Protein AF-A0A7W0QGP5-F1 (afdb_monomer)

Sequence (230 aa):
MIHGIVLPDGIATVRPVELVTLRRGRDLVYSGCATFWDPADDVRAEMQQAARRLGDVLRHQVDFRGAFTLDGIATSGGFRPTELNPRFGAGLGVMTRGKPDLPPLLLVLDLIVGGYPLEISAAELEALLVTSADAQRAGGTWNLRVDLSGEIAERAACFDGERWRWAHDGEDADAVVVGAGDFASARFVPERTPVGPSVGAPAAAFWQFFDDEHGTHVGPLTAPRDVSVR

Mean predicted aligned error: 3.57 Å

pLDDT: mean 94.59, std 5.73, range [47.84, 98.62]

Solvent-accessible surface area (backbone atoms only — not comparable to full-atom values): 12342 Å² total; per-residue (Å²): 48,35,36,30,32,28,48,100,85,36,56,19,54,47,65,61,27,41,64,32,53,30,33,42,90,94,44,78,40,76,27,41,34,27,43,36,32,38,64,41,70,68,37,45,50,47,44,48,51,50,40,44,55,49,37,51,48,40,37,74,76,67,68,46,52,23,40,27,28,44,33,44,48,80,49,100,88,38,60,44,78,76,47,81,43,88,36,86,40,71,50,58,52,50,54,56,62,92,45,86,91,51,76,66,60,69,62,54,37,52,36,43,57,70,66,49,93,66,100,62,52,23,67,57,52,22,51,52,51,35,54,50,34,71,78,46,51,36,33,39,32,34,42,79,72,35,49,42,89,57,74,41,85,73,44,49,22,30,64,81,86,76,49,50,44,77,44,58,94,92,53,88,49,36,23,45,30,33,31,45,47,40,34,37,35,38,41,42,32,50,97,70,50,70,71,34,52,65,62,35,57,64,43,23,31,40,50,48,40,50,26,74,76,56,62,25,74,70,62,75,50,38,43,70,85,76,68,43,78,131

Nearest PDB structures (foldseek):
  4ma0-assembly1_A  TM=5.631E-01  e=1.812E-02  Francisella tularensis subsp. tularensis SCHU S4
  2dwc-assembly1_A  TM=4.831E-01  e=1.026E-02  Pyrococcus horikoshii OT3

Radius of gyration: 18.39 Å; Cα contacts (8 Å, |Δi|>4): 486; chains: 1; bounding box: 45×35×50 Å

Foldseek 3Di:
DWKWFQFPFFIQTAWDKDQQWWDDPPDIARWKIWLQADADPQQRVLLRVVNRVVSVCCCPVPVQGTMKDFDFDQDPVHTDTDDIGSDDDRHLVFQPPPQPQDDPRVVVRVCRRVVHDDPADSVRNNVSSHVSSVVDIWMWTKFQAFAFDAWDQKFFWADPPQAIDGDDPPDDGQWIWTDDGRMIITIGDRVNDHHHWDCNRVRQRVVVNCCVVGVRPPDHIHGDDTNSDD

Secondary structure (DSSP, 8-state):
-EEEEE-SS-EEEPPP-EEEEEEETTEEEEEEEES-B---HHHHHHHHHHHHHHHHHHHHHH---EEEEEEEEEETTEEEEEEEE-S--HHHHHHHTT-TTS--HHHHHHHHHTT---SS-HHHHHHHHHHHHHH---BEEEESS--EEEEEEEEEEEE-SS-EEEPPTTPPPSEEEEEEETEEEEEEPGGGSPSBS-SHHHHHHHHHHHHHHH-------BPPPP-S--

Structure (mmCIF, N/CA/C/O backbone):
data_AF-A0A7W0QGP5-F1
#
_entry.id   AF-A0A7W0QGP5-F1
#
loop_
_atom_site.group_PDB
_atom_site.id
_atom_site.type_symbol
_atom_site.label_atom_id
_atom_site.label_alt_id
_atom_site.label_comp_id
_atom_site.label_asym_id
_atom_site.la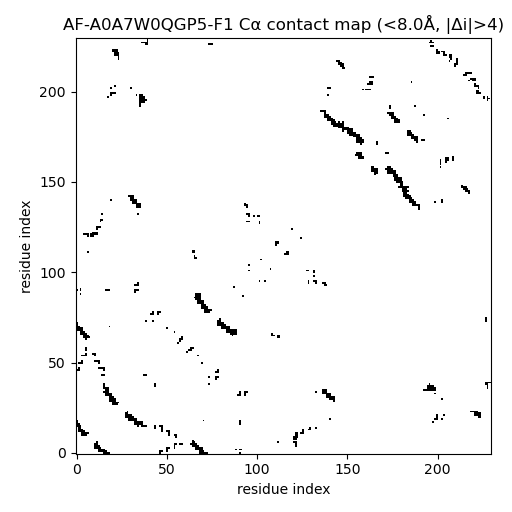bel_entity_id
_atom_site.label_seq_id
_atom_site.pdbx_PDB_ins_code
_atom_site.Cartn_x
_atom_site.Cartn_y
_atom_site.Cartn_z
_atom_site.occupancy
_atom_site.B_iso_or_equiv
_atom_site.auth_seq_id
_atom_site.auth_comp_id
_atom_site.auth_asym_id
_atom_site.auth_atom_id
_atom_site.pdbx_PDB_model_num
ATOM 1 N N . MET A 1 1 ? -5.945 -3.864 0.075 1.00 95.50 1 MET A N 1
ATOM 2 C CA . MET A 1 1 ? -6.028 -4.116 1.530 1.00 95.50 1 MET A CA 1
ATOM 3 C C . MET A 1 1 ? -6.486 -2.869 2.272 1.00 95.50 1 MET A C 1
ATOM 5 O O . MET A 1 1 ? -6.441 -1.777 1.711 1.00 95.50 1 MET A O 1
ATOM 9 N N . ILE A 1 2 ? -6.922 -3.016 3.519 1.00 97.62 2 ILE A N 1
ATOM 10 C CA . ILE A 1 2 ? -7.234 -1.910 4.434 1.00 97.62 2 ILE A CA 1
ATOM 11 C C . ILE A 1 2 ? -6.729 -2.248 5.835 1.00 97.62 2 ILE A C 1
ATOM 13 O O . ILE A 1 2 ? -6.622 -3.421 6.181 1.00 97.62 2 ILE A O 1
ATOM 17 N N . HIS A 1 3 ? -6.403 -1.237 6.635 1.00 98.06 3 HIS A N 1
ATOM 18 C CA . HIS A 1 3 ? -5.866 -1.441 7.976 1.00 98.06 3 HIS A CA 1
ATOM 19 C C . HIS A 1 3 ? -6.776 -0.808 9.020 1.00 98.06 3 HIS A C 1
ATOM 21 O O . HIS A 1 3 ? -7.443 0.198 8.755 1.00 98.06 3 HIS A O 1
ATOM 27 N N . GLY A 1 4 ? -6.766 -1.395 10.209 1.00 98.06 4 GLY A N 1
ATOM 28 C CA . GLY A 1 4 ? -7.387 -0.820 11.387 1.00 98.06 4 GLY A CA 1
ATOM 29 C C . GLY A 1 4 ? -6.446 -0.866 12.581 1.00 98.06 4 GLY A C 1
ATOM 30 O O . GLY A 1 4 ? -5.522 -1.677 12.632 1.00 98.06 4 GLY A O 1
ATOM 31 N N . ILE A 1 5 ? -6.680 0.020 13.537 1.00 98.31 5 ILE A N 1
ATOM 32 C CA . ILE A 1 5 ? -6.015 0.034 14.836 1.00 98.31 5 ILE A CA 1
ATOM 33 C C . ILE A 1 5 ? -7.117 -0.031 15.882 1.00 98.31 5 ILE A C 1
ATOM 35 O O . ILE A 1 5 ? -8.032 0.792 15.870 1.00 98.31 5 ILE A O 1
ATOM 39 N N . VAL A 1 6 ? -7.050 -1.029 16.758 1.00 98.31 6 VAL A N 1
ATOM 40 C CA . VAL A 1 6 ? -8.000 -1.202 17.857 1.00 98.31 6 VAL A CA 1
ATOM 41 C C . VAL A 1 6 ? -7.487 -0.448 19.080 1.00 98.31 6 VAL A C 1
ATOM 43 O O . VAL A 1 6 ? -6.430 -0.790 19.615 1.00 98.31 6 VAL A O 1
ATOM 46 N N . LEU A 1 7 ? -8.240 0.568 19.503 1.00 97.25 7 LEU A N 1
ATOM 47 C CA . LEU A 1 7 ? -8.000 1.391 20.688 1.00 97.25 7 LEU A CA 1
ATOM 48 C C . LEU A 1 7 ? -9.062 1.105 21.769 1.00 97.25 7 LEU A C 1
ATOM 50 O O . LEU A 1 7 ? -10.108 0.512 21.475 1.00 97.25 7 LEU A O 1
ATOM 54 N N . PRO A 1 8 ? -8.837 1.546 23.024 1.00 93.62 8 PRO A N 1
ATOM 55 C CA . PRO A 1 8 ? -9.801 1.375 24.113 1.00 93.62 8 PRO A CA 1
ATOM 56 C C . PRO A 1 8 ? -11.148 2.079 23.911 1.00 93.62 8 PRO A C 1
ATOM 58 O O . PRO A 1 8 ? -12.130 1.702 24.544 1.00 93.62 8 PRO A O 1
ATOM 61 N N . ASP A 1 9 ? -11.246 3.073 23.034 1.00 94.88 9 ASP A N 1
ATOM 62 C CA . ASP A 1 9 ? -12.456 3.870 22.784 1.00 94.88 9 ASP A CA 1
ATOM 63 C C . ASP A 1 9 ? -13.083 3.603 21.403 1.00 94.88 9 ASP A C 1
ATOM 65 O O . ASP A 1 9 ? -14.275 3.828 21.224 1.00 94.88 9 ASP A O 1
ATOM 69 N N . GLY A 1 10 ? -12.335 3.019 20.461 1.00 96.81 10 GLY A N 1
ATOM 70 C CA . GLY A 1 10 ? -12.873 2.628 19.160 1.00 96.81 10 GLY A CA 1
ATOM 71 C C . GLY A 1 10 ? -11.854 1.994 18.217 1.00 96.81 10 GLY A C 1
ATOM 72 O O . GLY A 1 10 ? -10.818 1.479 18.636 1.00 96.81 10 GLY A O 1
ATOM 73 N N . ILE A 1 11 ? -12.183 2.002 16.925 1.00 98.38 11 ILE A N 1
ATOM 74 C CA . ILE A 1 11 ? -11.334 1.477 15.853 1.00 98.38 11 ILE A CA 1
ATOM 75 C C . ILE A 1 11 ? -10.993 2.635 14.922 1.00 98.38 11 ILE A C 1
ATOM 77 O O . ILE A 1 11 ? -11.892 3.199 14.296 1.00 98.38 11 ILE A O 1
ATOM 81 N N . ALA A 1 12 ? -9.705 2.940 14.788 1.00 97.75 12 ALA A N 1
ATOM 82 C CA . ALA A 1 12 ? -9.212 3.840 13.755 1.00 97.75 12 ALA A CA 1
ATOM 83 C C . ALA A 1 12 ? -9.013 3.049 12.457 1.00 97.75 12 ALA A C 1
ATOM 85 O O . ALA A 1 12 ? -8.332 2.025 12.461 1.00 97.75 12 ALA A O 1
ATOM 86 N N . THR A 1 13 ? -9.586 3.501 11.345 1.00 97.12 13 THR A N 1
ATOM 87 C CA . THR A 1 13 ? -9.438 2.883 10.019 1.00 97.12 13 THR A CA 1
ATOM 88 C C . THR A 1 13 ? -8.787 3.841 9.041 1.00 97.12 13 THR A C 1
ATOM 90 O O . THR A 1 13 ? -9.216 4.974 8.878 1.00 97.12 13 THR A O 1
ATOM 93 N N . VAL A 1 14 ? -7.746 3.383 8.358 1.00 93.38 14 VAL A N 1
ATOM 94 C CA . VAL A 1 14 ? -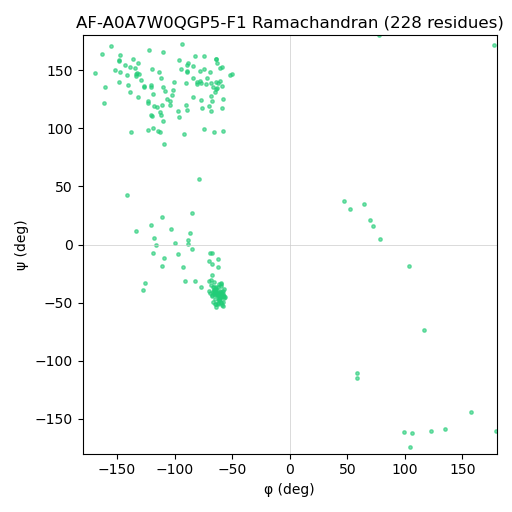7.011 4.212 7.393 1.00 93.38 14 VAL A CA 1
ATOM 95 C C . VAL A 1 14 ? -7.548 4.020 5.976 1.00 93.38 14 VAL A C 1
ATOM 97 O O . VAL A 1 14 ? -8.373 3.139 5.716 1.00 93.38 14 VAL A O 1
ATOM 100 N N . ARG A 1 15 ? -7.065 4.831 5.028 1.00 93.88 15 ARG A N 1
ATOM 101 C CA . ARG A 1 15 ? -7.424 4.673 3.616 1.00 93.88 15 ARG A CA 1
ATOM 102 C C . ARG A 1 15 ? -7.039 3.284 3.076 1.00 93.88 15 ARG A C 1
ATOM 104 O O . ARG A 1 15 ? -6.071 2.681 3.556 1.00 93.88 15 ARG A O 1
ATOM 111 N N . PRO A 1 16 ? -7.746 2.776 2.050 1.00 96.38 16 PRO A N 1
ATOM 112 C CA . PRO A 1 16 ? -7.297 1.610 1.305 1.00 96.38 16 PRO A CA 1
ATOM 113 C C . PRO A 1 16 ? -5.859 1.767 0.804 1.00 96.38 16 PRO A C 1
ATOM 115 O O . PRO A 1 16 ? -5.413 2.857 0.446 1.00 96.38 16 PRO A O 1
ATOM 118 N N . VAL A 1 17 ? -5.137 0.654 0.777 1.00 96.81 17 VAL A N 1
ATOM 119 C CA . VAL A 1 17 ? -3.785 0.562 0.225 1.00 96.81 17 VAL A CA 1
ATOM 120 C C . VAL A 1 17 ? -3.784 -0.568 -0.788 1.00 96.81 17 VAL A C 1
ATOM 122 O O . VAL A 1 17 ? -4.344 -1.643 -0.540 1.00 96.81 17 VAL A O 1
ATOM 125 N N . GLU A 1 18 ? -3.170 -0.334 -1.937 1.00 96.94 18 GLU A N 1
ATOM 126 C CA . GLU A 1 18 ? -2.969 -1.374 -2.928 1.00 96.94 18 GLU A CA 1
ATOM 127 C C . GLU A 1 18 ? -1.972 -2.402 -2.395 1.00 96.94 18 GLU A C 1
ATOM 129 O O . GLU A 1 18 ? -0.876 -2.050 -1.960 1.00 96.94 18 GLU A O 1
ATOM 134 N N . LEU A 1 19 ? -2.369 -3.674 -2.432 1.00 96.56 19 LEU A N 1
ATOM 135 C CA . LEU A 1 19 ? -1.465 -4.806 -2.281 1.00 96.56 19 LEU A CA 1
ATOM 136 C C . LEU A 1 19 ? -1.020 -5.186 -3.697 1.00 96.56 19 LEU A C 1
ATOM 138 O O . LEU A 1 19 ? -1.751 -5.888 -4.399 1.00 96.56 19 LEU A O 1
ATOM 142 N N . VAL A 1 20 ? 0.134 -4.682 -4.133 1.00 97.31 20 VAL A N 1
ATOM 143 C CA . VAL A 1 20 ? 0.665 -4.889 -5.486 1.00 97.31 20 VAL A CA 1
ATOM 144 C C . VAL A 1 20 ? 0.985 -6.370 -5.639 1.00 97.31 20 VAL A C 1
ATOM 146 O O . VAL A 1 20 ? 2.019 -6.857 -5.192 1.00 97.31 20 VAL A O 1
ATOM 149 N N . THR A 1 21 ? 0.050 -7.106 -6.230 1.00 96.31 21 THR A N 1
ATOM 150 C CA . THR A 1 21 ? 0.135 -8.556 -6.406 1.00 96.31 21 THR A CA 1
ATOM 151 C C . THR A 1 21 ? 0.097 -8.856 -7.889 1.00 96.31 21 THR A C 1
ATOM 153 O O . THR A 1 21 ? -0.928 -8.669 -8.544 1.00 96.31 21 THR A O 1
ATOM 156 N N . LEU A 1 22 ? 1.226 -9.306 -8.420 1.00 97.06 22 LEU A N 1
ATOM 157 C CA . LEU A 1 22 ? 1.398 -9.607 -9.833 1.00 97.06 22 LEU A CA 1
ATOM 158 C C . LEU A 1 22 ? 1.192 -11.101 -10.079 1.00 97.06 22 LEU A C 1
ATOM 160 O O . LEU A 1 22 ? 1.289 -11.924 -9.170 1.00 97.06 22 LEU A O 1
ATOM 164 N N . ARG A 1 23 ? 0.885 -11.473 -11.318 1.00 96.44 23 ARG A N 1
ATOM 165 C CA . ARG A 1 23 ? 0.647 -12.864 -11.706 1.00 96.44 23 ARG A CA 1
ATOM 166 C C . ARG A 1 23 ? 1.790 -13.397 -12.554 1.00 96.44 23 ARG A C 1
ATOM 168 O O . ARG A 1 23 ? 2.124 -12.793 -13.573 1.00 96.44 23 ARG A O 1
ATOM 175 N N . ARG A 1 24 ? 2.276 -14.585 -12.192 1.00 94.69 24 ARG A N 1
ATOM 176 C CA . ARG A 1 24 ? 3.195 -15.405 -12.988 1.00 94.69 24 ARG A CA 1
ATOM 177 C C . ARG A 1 24 ? 2.524 -16.734 -13.312 1.00 94.69 24 ARG A C 1
ATOM 179 O O . ARG A 1 24 ? 2.444 -17.621 -12.469 1.00 94.69 24 ARG A O 1
ATOM 186 N N . GLY A 1 25 ? 1.984 -16.870 -14.522 1.00 92.62 25 GLY A N 1
ATOM 187 C CA . GLY A 1 25 ? 1.178 -18.040 -14.878 1.00 92.62 25 GLY A CA 1
ATOM 188 C C . GLY A 1 25 ? -0.026 -18.198 -13.940 1.00 92.62 25 GLY A C 1
ATOM 189 O O . GLY A 1 25 ? -0.956 -17.395 -13.995 1.00 92.62 25 GLY A O 1
ATOM 190 N N . ARG A 1 26 ? -0.016 -19.229 -13.086 1.00 93.00 26 ARG A N 1
ATOM 191 C CA . ARG A 1 26 ? -1.062 -19.478 -12.072 1.00 93.00 26 ARG A CA 1
ATOM 192 C C . ARG A 1 26 ? -0.698 -18.962 -10.676 1.00 93.00 26 ARG A C 1
ATOM 194 O O . ARG A 1 26 ? -1.565 -18.969 -9.806 1.00 93.00 26 ARG A O 1
ATOM 201 N N . ASP A 1 27 ? 0.535 -18.508 -10.483 1.00 94.12 27 ASP A N 1
ATOM 202 C CA . ASP A 1 27 ? 1.038 -18.050 -9.195 1.00 94.12 27 ASP A CA 1
ATOM 203 C C . ASP A 1 27 ? 0.766 -16.561 -8.988 1.00 94.12 27 ASP A C 1
ATOM 205 O O . ASP A 1 27 ? 0.771 -15.763 -9.934 1.00 94.12 27 ASP A O 1
ATOM 209 N N . LEU A 1 28 ? 0.575 -16.194 -7.723 1.00 94.38 28 LEU A N 1
ATOM 210 C CA . LEU A 1 28 ? 0.510 -14.813 -7.268 1.00 94.38 28 LEU A CA 1
ATOM 211 C C . LEU A 1 28 ? 1.840 -14.443 -6.614 1.00 94.38 28 LEU A C 1
ATOM 213 O O . LEU A 1 28 ? 2.335 -15.147 -5.734 1.00 94.38 28 LEU A O 1
ATOM 217 N N . VAL A 1 29 ? 2.410 -13.331 -7.056 1.00 95.81 29 VAL A N 1
ATOM 218 C CA . VAL A 1 29 ? 3.661 -12.774 -6.558 1.00 95.81 29 VAL A CA 1
ATOM 219 C C . VAL A 1 29 ? 3.317 -11.486 -5.834 1.00 95.81 29 VAL A C 1
ATOM 221 O O . VAL A 1 29 ? 2.881 -10.515 -6.449 1.00 95.81 29 VAL A O 1
ATOM 224 N N . TYR A 1 30 ? 3.479 -11.487 -4.515 1.00 95.56 30 TYR A N 1
ATOM 225 C CA . TYR A 1 30 ? 3.416 -10.253 -3.749 1.00 95.56 30 TYR A CA 1
ATOM 226 C C . TYR A 1 30 ? 4.628 -9.398 -4.108 1.00 95.56 30 TYR A C 1
ATOM 228 O O . TYR A 1 30 ? 5.769 -9.779 -3.845 1.00 95.56 30 TYR A O 1
ATOM 236 N N . SER A 1 31 ? 4.351 -8.260 -4.728 1.00 97.00 31 SER A N 1
ATOM 237 C CA . SER A 1 31 ? 5.341 -7.351 -5.286 1.00 97.00 31 SER A CA 1
ATOM 238 C C . SER A 1 31 ? 5.267 -5.965 -4.656 1.00 97.00 31 SER A C 1
ATOM 240 O O . SER A 1 31 ? 5.798 -5.015 -5.216 1.00 97.00 31 SER A O 1
ATOM 242 N N . GLY A 1 32 ? 4.606 -5.822 -3.509 1.00 96.50 32 GLY A N 1
ATOM 243 C CA . GLY A 1 32 ? 4.686 -4.636 -2.671 1.00 96.50 32 GLY A CA 1
ATOM 244 C C . GLY A 1 32 ? 3.369 -3.944 -2.369 1.00 96.50 32 GLY A C 1
ATOM 245 O O . GLY A 1 32 ? 2.302 -4.548 -2.443 1.00 96.50 32 GLY A O 1
ATOM 246 N N . CYS A 1 33 ? 3.450 -2.677 -1.972 1.00 97.31 33 CYS A N 1
ATOM 247 C CA . CYS A 1 33 ? 2.308 -1.879 -1.545 1.00 97.31 33 CYS A CA 1
ATOM 248 C C . CYS A 1 33 ? 2.425 -0.443 -2.033 1.00 97.31 33 CYS A C 1
ATOM 250 O O . CYS A 1 33 ? 3.514 0.139 -2.036 1.00 97.31 33 CYS A O 1
ATOM 252 N N . ALA A 1 34 ? 1.278 0.154 -2.340 1.00 96.81 34 ALA A N 1
ATOM 253 C CA . ALA A 1 34 ? 1.217 1.543 -2.752 1.00 96.81 34 ALA A CA 1
ATOM 254 C C . ALA A 1 34 ? -0.072 2.232 -2.317 1.00 96.81 34 ALA A C 1
ATOM 256 O O . ALA A 1 34 ? -1.134 1.619 -2.216 1.00 96.81 34 ALA A O 1
ATOM 257 N N . THR A 1 35 ? 0.022 3.532 -2.058 1.00 96.31 35 THR A N 1
ATOM 258 C CA . THR A 1 35 ? -1.121 4.359 -1.670 1.00 96.31 35 THR A CA 1
ATOM 259 C C . THR A 1 35 ? -1.681 5.161 -2.844 1.00 96.31 35 THR A C 1
ATOM 261 O O . THR A 1 35 ? -2.665 5.855 -2.665 1.00 96.31 35 THR A O 1
ATOM 264 N N . PHE A 1 36 ? -1.144 5.044 -4.057 1.00 96.19 36 PHE A N 1
ATOM 265 C CA . PHE A 1 36 ? -1.641 5.793 -5.221 1.00 96.19 36 PHE A CA 1
ATOM 266 C C . PHE A 1 36 ? -3.037 5.361 -5.682 1.00 96.19 36 PHE A C 1
ATOM 268 O O . PHE A 1 36 ? -3.835 6.204 -6.081 1.00 96.19 36 PHE A O 1
ATOM 275 N N . TRP A 1 37 ? -3.351 4.070 -5.561 1.00 95.88 37 TRP A N 1
ATOM 276 C CA . TRP A 1 37 ? -4.654 3.533 -5.935 1.00 95.88 37 TRP A CA 1
ATOM 277 C C . TRP A 1 37 ? -5.770 4.101 -5.060 1.00 95.88 37 TRP A C 1
ATOM 279 O O . TRP A 1 37 ? -5.668 4.112 -3.825 1.00 95.88 37 TRP A O 1
ATOM 289 N N . ASP A 1 38 ? -6.851 4.515 -5.712 1.00 94.50 38 ASP A N 1
ATOM 290 C CA . ASP A 1 38 ? -8.110 4.866 -5.079 1.00 94.50 38 ASP A CA 1
ATOM 291 C C . ASP A 1 38 ? -9.216 3.952 -5.639 1.00 94.50 38 A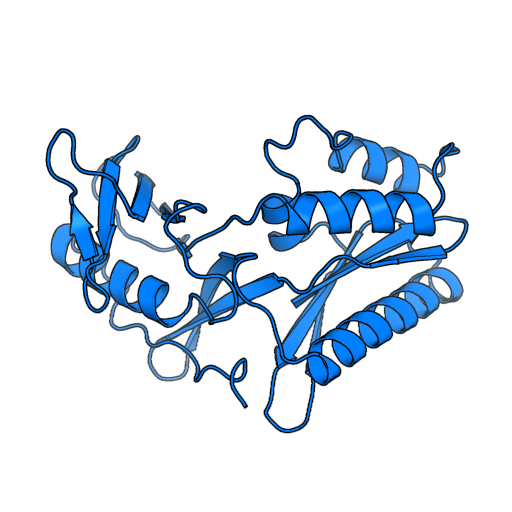SP A C 1
ATOM 293 O O . ASP A 1 38 ? -9.562 4.051 -6.816 1.00 94.50 38 ASP A O 1
ATOM 297 N N . PRO A 1 39 ? -9.784 3.037 -4.826 1.00 93.69 39 PRO A N 1
ATOM 298 C CA . PRO A 1 39 ? -10.974 2.307 -5.242 1.00 93.69 39 PRO A CA 1
ATOM 299 C C . PRO A 1 39 ? -12.155 3.259 -5.431 1.00 93.69 39 PRO A C 1
ATOM 301 O O . PRO A 1 39 ? -12.199 4.328 -4.809 1.00 93.69 39 PRO A O 1
ATOM 304 N N . ALA A 1 40 ? -13.147 2.797 -6.198 1.00 92.94 40 ALA A N 1
ATOM 305 C CA . ALA A 1 40 ? -14.468 3.413 -6.262 1.00 92.94 40 ALA A CA 1
ATOM 306 C C . ALA A 1 40 ? -15.048 3.633 -4.850 1.00 92.94 40 ALA A C 1
ATOM 308 O O . ALA A 1 40 ? -14.787 2.849 -3.931 1.00 92.94 40 ALA A O 1
ATOM 309 N N . ASP A 1 41 ? -15.818 4.708 -4.673 1.00 93.50 41 ASP A N 1
ATOM 310 C CA . ASP A 1 41 ? -16.262 5.174 -3.352 1.00 93.50 41 ASP A CA 1
ATOM 311 C C . ASP A 1 41 ? -17.092 4.140 -2.582 1.00 93.50 41 ASP A C 1
ATOM 313 O O . ASP A 1 41 ? -16.954 4.008 -1.365 1.00 93.50 41 ASP A O 1
ATOM 317 N N . ASP A 1 42 ? -17.913 3.363 -3.287 1.00 94.62 42 ASP A N 1
ATOM 318 C CA . ASP A 1 42 ? -18.689 2.262 -2.717 1.00 94.62 42 ASP A CA 1
ATOM 319 C C . ASP A 1 42 ? -17.775 1.145 -2.191 1.00 94.62 42 ASP A C 1
ATOM 321 O O . ASP A 1 42 ? -17.906 0.722 -1.041 1.00 94.62 42 ASP A O 1
ATOM 325 N N . VAL A 1 43 ? -16.779 0.734 -2.978 1.00 96.00 43 VAL A N 1
ATOM 326 C CA . VAL A 1 43 ? -15.770 -0.254 -2.572 1.00 96.00 43 VAL A CA 1
ATOM 327 C C . VAL A 1 43 ? -14.937 0.270 -1.400 1.00 96.00 43 VAL A C 1
ATOM 329 O O . VAL A 1 43 ? -14.675 -0.472 -0.452 1.00 96.00 43 VAL A O 1
ATOM 332 N N . ARG A 1 44 ? -14.545 1.550 -1.414 1.00 95.56 44 ARG A N 1
ATOM 333 C CA . ARG A 1 44 ? -13.838 2.198 -0.296 1.00 95.56 44 ARG A CA 1
ATOM 334 C C . ARG A 1 44 ? -14.657 2.124 0.989 1.00 95.56 44 ARG A C 1
ATOM 336 O O . ARG A 1 44 ? -14.126 1.706 2.021 1.00 95.56 44 ARG A O 1
ATOM 343 N N . ALA A 1 45 ? -15.933 2.498 0.923 1.00 96.44 45 ALA A N 1
ATOM 344 C CA . ALA A 1 45 ? -16.839 2.457 2.062 1.00 96.44 45 ALA A CA 1
ATOM 345 C C . ALA A 1 45 ? -17.030 1.020 2.574 1.00 96.44 45 ALA A C 1
ATOM 347 O O . ALA A 1 45 ? -16.967 0.786 3.782 1.00 96.44 45 ALA A O 1
ATOM 348 N N . GLU A 1 46 ? -17.184 0.038 1.680 1.00 97.69 46 GLU A N 1
ATOM 349 C CA . GLU A 1 46 ? -17.258 -1.381 2.047 1.00 97.69 46 GLU A CA 1
ATOM 350 C C . GLU A 1 46 ? -15.995 -1.859 2.776 1.00 97.69 46 GLU A C 1
ATOM 352 O O . GLU A 1 46 ? -16.098 -2.525 3.810 1.00 97.69 46 GLU A O 1
ATOM 357 N N . MET A 1 47 ? -14.807 -1.497 2.277 1.00 98.12 47 MET A N 1
ATOM 358 C CA . MET A 1 47 ? -13.526 -1.821 2.913 1.00 98.12 47 MET A CA 1
ATOM 359 C C . MET A 1 47 ? -13.445 -1.226 4.323 1.00 98.12 47 MET A C 1
ATOM 361 O O . MET A 1 47 ? -13.135 -1.946 5.274 1.00 98.12 47 MET A O 1
ATOM 365 N N . GLN A 1 48 ? -13.755 0.065 4.476 1.00 97.88 48 GLN A N 1
ATOM 366 C CA . GLN A 1 48 ? -13.720 0.767 5.767 1.00 97.88 48 GLN A CA 1
ATOM 367 C C . GLN A 1 48 ? -14.690 0.148 6.770 1.00 97.88 48 GLN A C 1
ATOM 369 O O . GLN A 1 48 ? -14.311 -0.160 7.900 1.00 97.88 48 GLN A O 1
ATOM 374 N N . GLN A 1 49 ? -15.927 -0.114 6.352 1.00 97.94 49 GLN A N 1
ATOM 375 C CA . GLN A 1 49 ? -16.913 -0.760 7.209 1.00 97.94 49 GLN A CA 1
ATOM 376 C C . GLN A 1 49 ? -16.503 -2.190 7.584 1.00 97.94 49 GLN A C 1
ATOM 378 O O . GLN A 1 49 ? -16.718 -2.605 8.723 1.00 97.94 49 GLN A O 1
ATOM 383 N N . ALA A 1 50 ? -15.904 -2.950 6.660 1.00 98.25 50 ALA A N 1
ATOM 384 C CA . ALA A 1 50 ? -15.391 -4.285 6.953 1.00 98.25 50 ALA A CA 1
ATOM 385 C C . ALA A 1 50 ? -14.271 -4.242 8.002 1.00 98.25 50 ALA A C 1
ATOM 387 O O . ALA A 1 50 ? -14.306 -5.028 8.947 1.00 98.25 50 ALA A O 1
ATOM 388 N N . ALA A 1 51 ? -13.336 -3.294 7.885 1.00 98.31 51 ALA A N 1
ATOM 389 C CA . ALA A 1 51 ? -12.287 -3.086 8.877 1.00 98.31 51 ALA A CA 1
ATOM 390 C C . ALA A 1 51 ? -12.868 -2.707 10.248 1.00 98.31 51 ALA A C 1
ATOM 392 O O . ALA A 1 51 ? -12.494 -3.323 11.241 1.00 98.31 51 ALA A O 1
ATOM 393 N N . ARG A 1 52 ? -13.828 -1.771 10.319 1.00 98.44 52 ARG A N 1
ATOM 394 C CA . ARG A 1 52 ? -14.476 -1.396 11.592 1.00 98.44 52 ARG A CA 1
ATOM 395 C C . ARG A 1 52 ? -15.160 -2.581 12.264 1.00 98.44 52 ARG A C 1
ATOM 397 O O . ARG A 1 52 ? -14.844 -2.883 13.407 1.00 98.44 52 ARG A O 1
ATOM 404 N N . ARG A 1 53 ? -16.016 -3.306 11.532 1.00 98.25 53 ARG A N 1
ATOM 405 C CA . ARG A 1 53 ? -16.710 -4.492 12.067 1.00 98.25 53 ARG A CA 1
ATOM 406 C C . ARG A 1 53 ? -15.731 -5.557 12.549 1.00 98.25 53 ARG A C 1
ATOM 408 O O . ARG A 1 53 ? -15.962 -6.179 13.580 1.00 98.25 53 ARG A O 1
ATOM 415 N N . LEU A 1 54 ? -14.648 -5.781 11.805 1.00 98.44 54 LEU A N 1
ATOM 416 C CA . LEU A 1 54 ? -13.632 -6.747 12.202 1.00 98.44 54 LEU A CA 1
ATOM 417 C C . LEU A 1 54 ? -12.882 -6.297 13.457 1.00 98.44 54 LEU A C 1
ATOM 419 O O . LEU A 1 54 ? -12.693 -7.099 14.364 1.00 98.44 54 LEU A O 1
ATOM 423 N N . GLY A 1 55 ? -12.497 -5.023 13.529 1.00 98.56 55 GLY A N 1
ATOM 424 C CA . GLY A 1 55 ? -11.864 -4.442 14.708 1.00 98.56 55 GLY A CA 1
ATOM 425 C C . GLY A 1 55 ? -12.766 -4.510 15.943 1.00 98.56 55 GLY A C 1
ATOM 426 O O . GLY A 1 55 ? -12.289 -4.879 17.012 1.00 98.56 55 GLY A O 1
ATOM 427 N N . ASP A 1 56 ? -14.070 -4.262 15.793 1.00 98.25 56 ASP A N 1
ATOM 428 C CA . ASP A 1 56 ? -15.052 -4.435 16.868 1.00 98.25 56 ASP A CA 1
ATOM 429 C C . ASP A 1 56 ? -15.100 -5.886 17.353 1.00 98.25 56 ASP A C 1
ATOM 431 O O . ASP A 1 56 ? -15.071 -6.138 18.557 1.00 98.25 56 ASP A O 1
ATOM 435 N N . VAL A 1 57 ? -15.136 -6.857 16.437 1.00 98.19 57 VAL A N 1
ATOM 436 C CA . VAL A 1 57 ? -15.110 -8.285 16.790 1.00 98.19 57 VAL A CA 1
ATOM 437 C C . VAL A 1 57 ? -13.816 -8.642 17.522 1.00 98.19 57 VAL A C 1
ATOM 439 O O . VAL A 1 57 ? -13.871 -9.256 18.586 1.00 98.19 57 VAL A O 1
ATOM 442 N N . LEU A 1 58 ? -12.665 -8.221 16.995 1.00 98.31 58 LEU A N 1
ATOM 443 C CA . LEU A 1 58 ? -11.351 -8.442 17.601 1.00 98.31 58 LEU A CA 1
ATOM 444 C C . LEU A 1 58 ? -11.272 -7.863 19.019 1.00 98.31 58 LEU A C 1
ATOM 446 O O . LEU A 1 58 ? -10.818 -8.535 19.945 1.00 98.31 58 LEU A O 1
ATOM 450 N N . ARG A 1 59 ? -11.779 -6.645 19.205 1.00 97.44 59 ARG A N 1
ATOM 451 C CA . ARG A 1 59 ? -11.838 -5.978 20.504 1.00 97.44 59 ARG A CA 1
ATOM 452 C C . ARG A 1 59 ? -12.708 -6.735 21.506 1.00 97.44 59 ARG A C 1
ATOM 454 O O . ARG A 1 59 ? -12.283 -6.980 22.626 1.00 97.44 59 ARG A O 1
ATOM 461 N N . HIS A 1 60 ? -13.934 -7.092 21.128 1.00 97.31 60 HIS A N 1
ATOM 462 C CA . HIS A 1 60 ? -14.910 -7.629 22.081 1.00 97.31 60 HIS A CA 1
ATOM 463 C C . HIS A 1 60 ? -14.741 -9.125 22.354 1.00 97.31 60 HIS A C 1
ATOM 465 O O . HIS A 1 60 ? -15.073 -9.578 23.446 1.00 97.31 60 HIS A O 1
ATOM 471 N N . GLN A 1 61 ? -14.268 -9.903 21.378 1.00 97.62 61 GLN A N 1
ATOM 472 C CA . GLN A 1 61 ? -14.190 -11.359 21.523 1.00 97.62 61 GLN A CA 1
ATOM 473 C C . GLN A 1 61 ? -12.859 -11.839 22.093 1.00 97.62 61 GLN A C 1
ATOM 475 O O . GLN A 1 61 ? -12.834 -12.869 22.764 1.00 97.62 61 GLN A O 1
ATOM 480 N N . VAL A 1 62 ? -11.763 -11.128 21.816 1.00 96.94 62 VAL A N 1
ATOM 481 C CA . VAL A 1 62 ? -10.413 -11.579 22.188 1.00 96.94 62 VAL A CA 1
ATOM 482 C C . VAL A 1 62 ? -9.556 -10.487 22.838 1.00 96.94 62 VAL A C 1
ATOM 484 O O . VAL A 1 62 ? -8.356 -10.693 22.987 1.00 96.94 62 VAL A O 1
ATOM 487 N N . ASP A 1 63 ? -10.149 -9.343 23.217 1.00 96.50 63 ASP A N 1
ATOM 488 C CA . ASP A 1 63 ? -9.453 -8.164 23.782 1.00 96.50 63 ASP A CA 1
ATOM 489 C C . ASP A 1 63 ? -8.202 -7.779 22.974 1.00 96.50 63 ASP A C 1
ATOM 491 O O . ASP A 1 63 ? -7.161 -7.403 23.513 1.00 96.50 63 ASP A O 1
ATOM 495 N N . PHE A 1 64 ? -8.281 -7.918 21.645 1.00 97.81 64 PHE A N 1
ATOM 496 C CA . PHE A 1 64 ? -7.172 -7.552 20.775 1.00 97.81 64 PHE A CA 1
ATOM 497 C C . PHE A 1 64 ? -6.977 -6.038 20.791 1.00 97.81 64 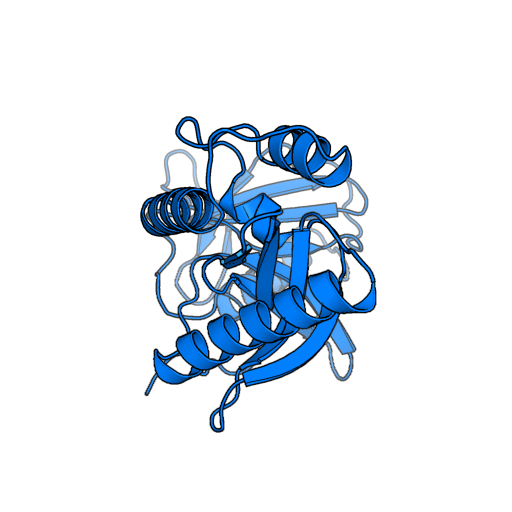PHE A C 1
ATOM 499 O O . PHE A 1 64 ? -7.939 -5.271 20.712 1.00 97.81 64 PHE A O 1
ATOM 506 N N . ARG A 1 65 ? -5.715 -5.612 20.831 1.00 97.56 65 ARG A N 1
ATOM 507 C CA . ARG A 1 65 ? -5.300 -4.208 20.819 1.00 97.56 65 ARG A CA 1
ATOM 508 C C . ARG A 1 65 ? -4.179 -4.021 19.815 1.00 97.56 65 ARG A C 1
ATOM 510 O O . ARG A 1 65 ? -3.327 -4.893 19.661 1.00 97.56 65 ARG A O 1
ATOM 517 N N . GLY A 1 66 ? -4.162 -2.866 19.161 1.00 97.44 66 GLY A N 1
ATOM 518 C CA . GLY A 1 66 ? -3.139 -2.524 18.178 1.00 97.44 66 GLY A CA 1
ATOM 519 C C . GLY A 1 66 ? -3.591 -2.732 16.734 1.00 97.44 66 GLY A C 1
ATOM 520 O O . GLY A 1 66 ? -4.783 -2.740 16.425 1.00 97.44 66 GLY A O 1
ATOM 521 N N . ALA A 1 67 ? -2.618 -2.807 15.828 1.00 97.88 67 ALA A N 1
ATOM 522 C CA . ALA A 1 67 ? -2.861 -2.770 14.391 1.00 97.88 67 ALA A CA 1
ATOM 523 C C . ALA A 1 67 ? -3.226 -4.141 13.813 1.00 97.88 67 ALA A C 1
ATOM 525 O O . ALA A 1 67 ? -2.634 -5.158 14.169 1.00 97.88 67 ALA A O 1
ATOM 526 N N . PHE A 1 68 ? -4.127 -4.140 12.836 1.00 98.50 68 PHE A N 1
ATOM 527 C CA . PHE A 1 68 ? -4.407 -5.275 11.969 1.00 98.50 68 PHE A CA 1
ATOM 528 C C . PHE A 1 68 ? -4.545 -4.831 10.511 1.00 98.50 68 PHE A C 1
ATOM 530 O O . PHE A 1 68 ? -4.815 -3.667 10.203 1.00 98.50 68 PHE A O 1
ATOM 537 N N . THR A 1 69 ? -4.388 -5.787 9.603 1.00 98.06 69 THR A N 1
ATOM 538 C CA . THR A 1 69 ? -4.625 -5.623 8.168 1.00 98.06 69 THR A CA 1
ATOM 539 C C . THR A 1 69 ? -5.699 -6.603 7.726 1.00 98.06 69 THR A C 1
ATOM 541 O O . THR A 1 69 ? -5.679 -7.772 8.113 1.00 98.06 69 THR A O 1
ATOM 544 N N . LEU A 1 70 ? -6.637 -6.114 6.925 1.00 98.25 70 LEU A N 1
ATOM 545 C CA . LEU A 1 70 ? -7.624 -6.907 6.217 1.00 98.25 70 LEU A CA 1
ATOM 546 C C . LEU A 1 70 ? -7.295 -6.862 4.726 1.00 98.25 70 LEU A C 1
ATOM 548 O O . LEU A 1 70 ? -7.505 -5.850 4.041 1.00 98.25 70 LEU A O 1
ATOM 552 N N . ASP A 1 71 ? -6.771 -7.972 4.229 1.00 97.62 71 ASP A N 1
ATOM 553 C CA . ASP A 1 71 ? -6.514 -8.150 2.812 1.00 97.62 71 ASP A CA 1
ATOM 554 C C . ASP A 1 71 ? -7.782 -8.612 2.109 1.00 97.62 71 ASP A C 1
ATOM 556 O O . ASP A 1 71 ? -8.689 -9.208 2.697 1.00 97.62 71 ASP A O 1
ATOM 560 N N . GLY A 1 72 ? -7.859 -8.300 0.824 1.00 95.94 72 GLY A N 1
ATOM 561 C CA . GLY A 1 72 ? -8.993 -8.680 0.013 1.00 95.94 72 GLY A 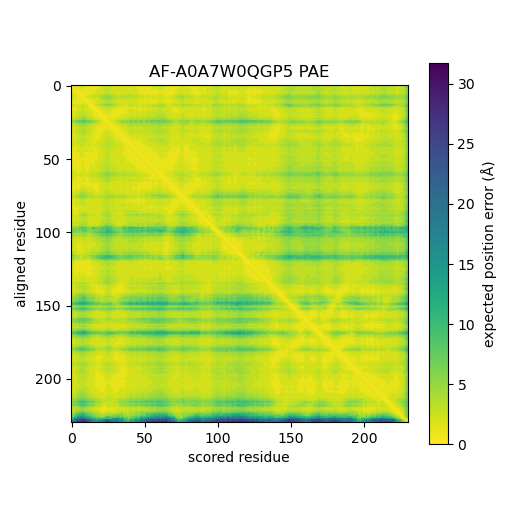CA 1
ATOM 562 C C . GLY A 1 72 ? -8.888 -8.161 -1.404 1.00 95.94 72 GLY A C 1
ATOM 563 O O . GLY A 1 72 ? -8.019 -7.351 -1.737 1.00 95.94 72 GLY A O 1
ATOM 564 N N . ILE A 1 73 ? -9.818 -8.629 -2.224 1.00 95.31 73 ILE A N 1
ATOM 565 C CA . ILE A 1 73 ? -9.893 -8.333 -3.647 1.00 95.31 73 ILE A CA 1
ATOM 566 C C . ILE A 1 73 ? -11.017 -7.320 -3.859 1.00 95.31 73 ILE A C 1
ATOM 568 O O . ILE A 1 73 ? -12.166 -7.568 -3.487 1.00 95.31 73 ILE A O 1
ATOM 572 N N . ALA A 1 74 ? -10.693 -6.181 -4.465 1.00 93.50 74 ALA A N 1
ATOM 573 C CA . ALA A 1 74 ? -11.701 -5.287 -5.019 1.00 93.50 74 ALA A CA 1
ATOM 574 C C . ALA A 1 74 ? -12.201 -5.877 -6.342 1.00 93.50 74 ALA A C 1
ATOM 576 O O . ALA A 1 74 ? -11.413 -6.179 -7.238 1.00 93.50 74 ALA A O 1
ATOM 577 N N . THR A 1 75 ? -13.509 -6.082 -6.451 1.00 91.62 75 THR A N 1
ATOM 578 C CA . THR A 1 75 ? -14.153 -6.618 -7.654 1.00 91.62 75 THR A CA 1
ATOM 579 C C . THR A 1 75 ? -15.194 -5.633 -8.164 1.00 91.62 75 THR A C 1
ATOM 581 O O . THR A 1 75 ? -15.624 -4.740 -7.438 1.00 91.62 75 THR A O 1
ATOM 584 N N . SER A 1 76 ? -15.690 -5.843 -9.383 1.00 87.75 76 SER A N 1
ATOM 585 C CA . SER A 1 76 ? -16.829 -5.080 -9.910 1.00 87.75 76 SER A CA 1
ATOM 586 C C . SER A 1 76 ? -18.129 -5.258 -9.108 1.00 87.75 76 SER A C 1
ATOM 588 O O . SER A 1 76 ? -19.076 -4.508 -9.340 1.00 87.75 76 SER A O 1
ATOM 590 N N . GLY A 1 77 ? -18.187 -6.248 -8.208 1.00 90.31 77 GLY A N 1
ATOM 591 C CA . GLY A 1 77 ? -19.301 -6.516 -7.297 1.00 90.31 77 GLY A CA 1
ATOM 592 C C . GLY A 1 77 ? -18.973 -6.239 -5.826 1.00 90.31 77 GLY A C 1
ATOM 593 O O . GLY A 1 77 ? -19.576 -6.871 -4.954 1.00 90.31 77 GLY A O 1
ATOM 594 N N . GLY A 1 78 ? -17.986 -5.385 -5.549 1.00 94.12 78 GLY A N 1
ATOM 595 C CA . GLY A 1 78 ? -17.608 -4.971 -4.197 1.00 94.12 78 GLY A CA 1
ATOM 596 C C . GLY A 1 78 ? -16.325 -5.620 -3.675 1.00 94.12 78 GLY A C 1
ATOM 597 O O . GLY A 1 78 ? -15.619 -6.350 -4.385 1.00 94.12 78 GLY A O 1
ATOM 598 N N . PHE A 1 79 ? -16.028 -5.360 -2.406 1.00 96.44 79 PHE A N 1
ATOM 599 C CA . PHE A 1 79 ? -14.856 -5.874 -1.707 1.00 96.44 79 PHE A CA 1
ATOM 600 C C . PHE A 1 79 ? -15.070 -7.320 -1.235 1.00 96.44 79 PHE A C 1
ATOM 602 O O . PHE A 1 79 ? -16.139 -7.696 -0.743 1.00 96.44 79 PHE A O 1
ATOM 609 N N . ARG A 1 80 ? -14.048 -8.164 -1.393 1.00 97.06 80 ARG A N 1
ATOM 610 C CA . ARG A 1 80 ? -14.028 -9.556 -0.923 1.00 97.06 80 ARG A CA 1
ATOM 611 C C . ARG A 1 80 ? -12.829 -9.757 0.001 1.00 97.06 80 ARG A C 1
ATOM 613 O O . ARG A 1 80 ? -11.722 -9.923 -0.510 1.00 97.06 80 ARG A O 1
ATOM 620 N N . PRO A 1 81 ? -13.023 -9.718 1.331 1.00 97.19 81 PRO A N 1
ATOM 621 C CA . PRO A 1 81 ? -11.959 -10.014 2.279 1.00 97.19 81 PRO A CA 1
ATOM 622 C C . PRO A 1 81 ? -11.430 -11.438 2.091 1.00 97.19 81 PRO A C 1
ATOM 624 O O . PRO A 1 81 ? -12.212 -12.358 1.851 1.00 97.19 81 PRO A O 1
ATOM 627 N N . THR A 1 82 ? -10.118 -11.620 2.211 1.00 97.00 82 THR A N 1
ATOM 628 C CA . THR A 1 82 ? -9.452 -12.917 2.005 1.00 97.00 82 THR A CA 1
ATOM 629 C C . THR A 1 82 ? -8.588 -13.339 3.180 1.00 97.00 82 THR A C 1
ATOM 631 O O . THR A 1 82 ? -8.488 -14.531 3.450 1.00 97.00 82 THR A O 1
ATOM 634 N N . GLU A 1 83 ? -7.966 -12.390 3.880 1.00 97.38 83 GLU A N 1
ATOM 635 C CA . GLU A 1 83 ? -7.009 -12.687 4.944 1.00 97.38 83 GLU A CA 1
ATOM 636 C C . GLU A 1 83 ? -7.046 -11.607 6.027 1.00 97.38 83 GLU A C 1
ATOM 638 O O . GLU A 1 83 ? -7.148 -10.413 5.739 1.00 97.38 83 GLU A O 1
ATOM 643 N N . LEU A 1 84 ? -6.960 -12.047 7.282 1.00 98.00 84 LEU A N 1
ATOM 644 C CA . LEU A 1 84 ? -6.750 -11.190 8.439 1.00 98.00 84 LEU A CA 1
ATOM 645 C C . LEU A 1 84 ? -5.319 -11.371 8.939 1.00 98.00 84 LEU A C 1
ATOM 647 O O . LEU A 1 84 ? -4.914 -12.468 9.312 1.00 98.00 84 LEU A O 1
ATOM 651 N N . ASN A 1 85 ? -4.608 -10.258 9.047 1.00 97.81 85 ASN A N 1
ATOM 652 C CA . ASN A 1 85 ? -3.280 -10.165 9.626 1.00 97.81 85 ASN A CA 1
ATOM 653 C C . ASN A 1 85 ? -3.345 -9.315 10.907 1.00 97.81 85 ASN A C 1
ATOM 655 O O . ASN A 1 85 ? -3.317 -8.088 10.800 1.00 97.81 85 ASN A O 1
ATOM 659 N N . PRO A 1 86 ? -3.427 -9.905 12.117 1.00 96.50 86 PRO A N 1
ATOM 660 C CA . PRO A 1 86 ? -3.540 -9.169 13.384 1.00 96.50 86 PRO A CA 1
ATOM 661 C C . PRO A 1 86 ? -2.178 -8.609 13.836 1.00 96.50 86 PRO A C 1
ATOM 663 O O . PRO A 1 86 ? -1.656 -8.945 14.896 1.00 96.50 86 PRO A O 1
ATOM 666 N N . ARG A 1 87 ? -1.549 -7.819 12.963 1.00 95.44 87 ARG A N 1
ATOM 667 C CA . ARG A 1 87 ? -0.223 -7.222 13.140 1.00 95.44 87 ARG A CA 1
ATOM 668 C C . ARG A 1 87 ? -0.071 -5.962 12.291 1.00 95.44 87 ARG A C 1
ATOM 670 O O . ARG A 1 87 ? -0.864 -5.694 11.385 1.00 95.44 87 ARG A O 1
ATOM 677 N N . PHE A 1 88 ? 1.027 -5.246 12.525 1.00 94.50 88 PHE A N 1
ATOM 678 C CA . PHE A 1 88 ? 1.467 -4.148 11.671 1.00 94.50 88 PHE A CA 1
ATOM 679 C C . PHE A 1 88 ? 1.710 -4.629 10.229 1.00 94.50 88 PHE A C 1
ATOM 681 O O . PHE A 1 88 ? 2.553 -5.496 9.972 1.00 94.50 88 PHE A O 1
ATOM 688 N N . GLY A 1 89 ? 0.934 -4.082 9.292 1.00 92.94 89 GLY A N 1
ATOM 689 C CA . GLY A 1 89 ? 1.004 -4.397 7.866 1.00 92.94 89 GLY A CA 1
ATOM 690 C C . GLY A 1 89 ? 1.985 -3.505 7.109 1.00 92.94 89 GLY A C 1
ATOM 691 O O . GLY A 1 89 ? 2.223 -2.355 7.479 1.00 92.94 89 GLY A O 1
ATOM 692 N N . ALA A 1 90 ? 2.519 -4.009 5.994 1.00 92.19 90 ALA A N 1
ATOM 693 C CA . ALA A 1 90 ? 3.435 -3.245 5.145 1.00 92.19 90 ALA A CA 1
ATOM 694 C C . ALA A 1 90 ? 2.796 -1.951 4.609 1.00 92.19 90 ALA A C 1
ATOM 696 O O . ALA A 1 90 ? 3.479 -0.938 4.473 1.00 92.19 90 ALA A O 1
ATOM 697 N N . GLY A 1 91 ? 1.482 -1.955 4.356 1.00 93.81 91 GLY A N 1
ATOM 698 C CA . GLY A 1 91 ? 0.764 -0.770 3.894 1.00 93.81 91 GLY A CA 1
ATOM 699 C C . GLY A 1 91 ? 0.727 0.360 4.919 1.00 93.81 91 GLY A C 1
ATOM 700 O O . GLY A 1 91 ? 0.957 1.505 4.542 1.00 93.81 91 GLY A O 1
ATOM 701 N N . LEU A 1 92 ? 0.518 0.053 6.208 1.00 93.25 92 LEU A N 1
ATOM 702 C CA . LEU A 1 92 ? 0.680 1.033 7.294 1.00 93.25 92 LEU A CA 1
ATOM 703 C C . LEU A 1 92 ? 2.092 1.623 7.290 1.00 93.25 92 LEU A C 1
ATOM 705 O O . LEU A 1 92 ? 2.241 2.838 7.346 1.00 93.25 92 LEU A O 1
ATOM 709 N N . GLY A 1 93 ? 3.114 0.778 7.128 1.00 92.56 93 GLY A N 1
ATOM 710 C CA . GLY A 1 93 ? 4.501 1.227 7.007 1.00 92.56 93 GLY A CA 1
ATOM 711 C C . GLY A 1 93 ? 4.724 2.198 5.846 1.00 92.56 93 GLY A C 1
ATOM 712 O O . GLY A 1 93 ? 5.383 3.217 6.031 1.00 92.56 93 GLY A O 1
ATOM 713 N N . VAL A 1 94 ? 4.159 1.922 4.666 1.00 92.75 94 VAL A N 1
ATOM 714 C CA . VAL A 1 94 ? 4.223 2.838 3.511 1.00 92.75 94 VAL A CA 1
ATOM 715 C C . VAL A 1 94 ? 3.489 4.153 3.799 1.00 92.75 94 VAL A C 1
ATOM 717 O O . VAL A 1 94 ? 3.984 5.213 3.430 1.00 92.75 94 VAL A O 1
ATOM 720 N N . MET A 1 95 ? 2.343 4.111 4.485 1.00 90.69 95 MET A N 1
ATOM 721 C CA . MET A 1 95 ? 1.552 5.309 4.796 1.00 90.69 95 MET A CA 1
ATOM 722 C C . MET A 1 95 ? 2.202 6.238 5.820 1.00 90.69 95 MET A C 1
ATOM 724 O O . MET A 1 95 ? 1.963 7.442 5.745 1.00 90.69 95 MET A O 1
ATOM 728 N N . THR A 1 96 ? 2.976 5.711 6.773 1.00 89.94 96 THR A N 1
ATOM 729 C CA . THR A 1 96 ? 3.489 6.509 7.901 1.00 89.94 96 THR A CA 1
ATOM 730 C C . THR A 1 96 ? 4.988 6.781 7.866 1.00 89.94 96 THR A C 1
ATOM 732 O O . THR A 1 96 ? 5.480 7.589 8.652 1.00 89.94 96 THR A O 1
ATOM 735 N N . ARG A 1 97 ? 5.753 6.109 7.000 1.00 85.44 97 ARG A N 1
ATOM 736 C CA . ARG A 1 97 ? 7.213 6.268 6.947 1.00 85.44 97 ARG A CA 1
ATOM 737 C C . ARG A 1 97 ? 7.608 7.682 6.519 1.00 85.44 97 ARG A C 1
ATOM 739 O O . ARG A 1 97 ? 7.157 8.168 5.490 1.00 85.44 97 ARG A O 1
ATOM 746 N N . GLY A 1 98 ? 8.528 8.285 7.276 1.00 77.12 98 GLY A N 1
ATOM 747 C CA . GLY A 1 98 ? 9.165 9.556 6.918 1.00 77.12 98 GLY A CA 1
ATOM 748 C C . GLY A 1 98 ? 8.260 10.781 7.041 1.00 77.12 98 GLY A C 1
ATOM 749 O O . GLY A 1 98 ? 8.598 11.823 6.491 1.00 77.12 98 GLY A O 1
ATOM 750 N N . LYS A 1 99 ? 7.124 10.666 7.741 1.00 84.00 99 LYS A N 1
ATOM 751 C CA . LYS A 1 99 ? 6.154 11.754 7.884 1.00 84.00 99 LYS A CA 1
ATOM 752 C C . LYS A 1 99 ? 6.376 12.509 9.197 1.00 84.00 99 LYS A C 1
ATOM 754 O O . LYS A 1 99 ? 6.106 11.933 10.249 1.00 84.00 99 LYS A O 1
ATOM 759 N N . PRO A 1 100 ? 6.866 13.761 9.158 1.00 79.12 100 PRO A N 1
ATOM 760 C CA . PRO A 1 100 ? 7.215 14.508 10.368 1.00 79.12 100 PRO A CA 1
ATOM 761 C C . PRO A 1 100 ? 5.990 14.875 11.215 1.00 79.12 100 PRO A C 1
ATOM 763 O O . PRO A 1 100 ? 6.109 14.999 12.429 1.00 79.12 100 PRO A O 1
ATOM 766 N N . ASP A 1 101 ? 4.819 14.992 10.586 1.00 83.88 101 ASP A N 1
ATOM 767 C CA . ASP A 1 101 ? 3.573 15.397 11.248 1.00 83.88 101 ASP A CA 1
ATOM 768 C C . ASP A 1 101 ? 2.837 14.229 11.922 1.00 83.88 101 ASP A C 1
ATOM 770 O O . ASP A 1 101 ? 1.801 14.425 12.557 1.00 83.88 101 ASP A O 1
ATOM 774 N N . LEU A 1 102 ? 3.343 13.000 11.773 1.00 87.62 102 LEU A N 1
ATOM 775 C CA . LEU A 1 102 ? 2.778 11.826 12.423 1.00 87.62 102 LEU A CA 1
ATOM 776 C C . LEU A 1 102 ? 3.595 11.446 13.659 1.00 87.62 102 LEU A C 1
ATOM 778 O O . LEU A 1 102 ? 4.828 11.432 13.605 1.00 87.62 102 LEU A O 1
ATOM 782 N N . PRO A 1 103 ? 2.936 11.041 14.761 1.00 86.19 103 PRO A N 1
ATOM 783 C CA . PRO A 1 103 ? 3.648 10.412 15.855 1.00 86.19 103 PRO A CA 1
ATOM 784 C C . PRO A 1 103 ? 4.326 9.129 15.347 1.00 86.19 103 PRO A C 1
ATOM 786 O O . PRO A 1 103 ? 3.810 8.484 14.424 1.00 86.19 103 PRO A O 1
ATOM 789 N N . PRO A 1 104 ? 5.449 8.702 15.953 1.00 89.62 104 PRO A N 1
ATOM 790 C CA . PRO A 1 104 ? 6.080 7.431 15.622 1.00 89.62 104 PRO A CA 1
ATOM 791 C C . PRO A 1 104 ? 5.096 6.274 15.841 1.00 89.62 104 PRO A C 1
ATOM 793 O O . PRO A 1 104 ? 4.905 5.812 16.964 1.00 89.62 104 PRO A O 1
ATOM 796 N N . LEU A 1 105 ? 4.444 5.812 14.769 1.00 91.50 105 LEU A N 1
ATOM 797 C CA . LEU A 1 105 ? 3.277 4.935 14.890 1.00 91.50 105 LEU A CA 1
ATOM 798 C C . LEU A 1 105 ? 3.596 3.628 15.628 1.00 91.50 105 LEU A C 1
ATOM 800 O O . LEU A 1 105 ? 2.761 3.147 16.382 1.00 91.50 105 LEU A O 1
ATOM 804 N N . LEU A 1 106 ? 4.804 3.079 15.468 1.00 92.25 106 LEU A N 1
ATOM 805 C CA . LEU A 1 106 ? 5.224 1.886 16.210 1.00 92.25 106 LEU A CA 1
ATOM 806 C C . LEU A 1 106 ? 5.215 2.116 17.728 1.00 92.25 106 LEU A C 1
ATOM 808 O O . LEU A 1 106 ? 4.681 1.287 18.452 1.00 92.25 106 LEU A O 1
ATOM 812 N N . LEU A 1 107 ? 5.693 3.272 18.196 1.00 92.19 107 LEU A N 1
ATOM 813 C CA . LEU A 1 107 ? 5.650 3.621 19.617 1.00 92.19 107 LEU A CA 1
ATOM 814 C C . LEU A 1 107 ? 4.206 3.789 20.109 1.00 92.19 107 LEU A C 1
ATOM 816 O O . LEU A 1 107 ? 3.864 3.327 21.192 1.00 92.19 107 LEU A O 1
ATOM 820 N N . VAL A 1 108 ? 3.341 4.419 19.308 1.00 93.38 108 VAL A N 1
ATOM 821 C CA . VAL A 1 108 ? 1.909 4.542 19.637 1.00 93.38 108 VAL A CA 1
ATOM 822 C C . VAL A 1 108 ? 1.265 3.159 19.767 1.00 93.38 108 VAL A C 1
ATOM 824 O O . VAL A 1 108 ? 0.514 2.917 20.708 1.00 93.38 108 VAL A O 1
ATOM 827 N N . LEU A 1 109 ? 1.577 2.234 18.857 1.00 95.25 109 LEU A N 1
ATOM 828 C CA . LEU A 1 109 ? 1.069 0.863 18.905 1.00 95.25 109 LEU A CA 1
ATOM 829 C C . LEU A 1 109 ? 1.582 0.096 20.128 1.00 95.25 109 LEU A C 1
ATOM 831 O O . LEU A 1 109 ? 0.791 -0.610 20.749 1.00 95.25 109 LEU A O 1
ATOM 835 N N . ASP A 1 110 ? 2.847 0.274 20.513 1.00 95.50 110 ASP A N 1
ATOM 836 C CA . ASP A 1 110 ? 3.399 -0.328 21.731 1.00 95.50 110 ASP A CA 1
ATOM 837 C C . ASP A 1 110 ? 2.654 0.156 22.985 1.00 95.50 110 ASP A C 1
ATOM 839 O O . ASP A 1 110 ? 2.320 -0.646 23.858 1.00 95.50 110 ASP A O 1
ATOM 843 N N . LEU A 1 111 ? 2.312 1.450 23.053 1.00 95.75 111 LEU A N 1
ATOM 844 C CA . LEU A 1 111 ? 1.509 2.006 24.148 1.00 95.75 111 LEU A CA 1
ATOM 845 C C . LEU A 1 111 ? 0.090 1.416 24.179 1.00 95.75 111 LEU A C 1
ATOM 847 O O . LEU A 1 111 ? -0.388 1.037 25.249 1.00 95.75 111 LEU A O 1
ATOM 851 N N . ILE A 1 112 ? -0.555 1.278 23.014 1.00 95.88 112 ILE A N 1
ATOM 852 C CA . ILE A 1 112 ? -1.890 0.666 22.876 1.00 95.88 112 ILE A CA 1
ATOM 853 C C . ILE A 1 112 ? -1.878 -0.783 23.369 1.00 95.88 112 ILE A C 1
ATOM 855 O O . ILE A 1 112 ? -2.726 -1.176 24.174 1.00 95.88 112 ILE A O 1
ATOM 859 N N . VAL A 1 113 ? -0.915 -1.575 22.892 1.00 96.06 113 VAL A N 1
ATOM 860 C CA . VAL A 1 113 ? -0.766 -2.991 23.254 1.00 96.06 113 VAL A CA 1
ATOM 861 C C . VAL A 1 113 ? -0.429 -3.135 24.738 1.00 96.06 113 VAL A C 1
ATOM 863 O O . VAL A 1 113 ? -0.996 -3.994 25.410 1.00 96.06 113 VAL A O 1
ATOM 866 N N . GLY A 1 114 ? 0.424 -2.258 25.275 1.00 95.69 114 GLY A N 1
ATOM 867 C CA . GLY A 1 114 ? 0.753 -2.205 26.700 1.00 95.69 114 GLY A CA 1
ATOM 868 C C . GLY A 1 114 ? -0.389 -1.722 27.600 1.00 95.69 114 GLY A C 1
ATOM 869 O O . GLY A 1 114 ? -0.265 -1.780 28.821 1.00 95.69 114 GLY A O 1
ATOM 870 N N . GLY A 1 115 ? -1.503 -1.252 27.027 1.00 94.25 115 GLY A N 1
ATOM 871 C CA . GLY A 1 115 ? -2.643 -0.732 27.780 1.00 94.25 115 GLY A CA 1
ATOM 872 C C . GLY A 1 115 ? -2.366 0.604 28.470 1.00 94.25 115 GLY A C 1
ATOM 873 O O . GLY A 1 115 ? -3.062 0.948 29.425 1.00 94.25 115 GLY A O 1
ATOM 874 N N . TYR A 1 116 ? -1.364 1.349 28.003 1.00 95.31 116 TYR A N 1
ATOM 875 C CA . TYR A 1 116 ? -1.079 2.683 28.509 1.00 95.31 116 TYR A CA 1
ATOM 876 C C . TYR A 1 116 ? -2.153 3.668 28.034 1.00 95.31 116 TYR A C 1
ATOM 878 O O . TYR A 1 116 ? -2.636 3.558 26.902 1.00 95.31 116 TYR A O 1
ATOM 886 N N . PRO A 1 117 ? -2.543 4.637 28.880 1.00 88.62 117 PRO A N 1
ATOM 887 C CA . PRO A 1 117 ? -3.480 5.665 28.470 1.00 88.62 117 PRO A CA 1
ATOM 888 C C . PRO A 1 117 ? -2.874 6.493 27.336 1.00 88.62 117 PRO A C 1
ATOM 890 O O . PRO A 1 117 ? -1.718 6.912 27.393 1.00 88.62 117 PRO A O 1
ATOM 893 N N . LEU A 1 118 ? -3.690 6.733 26.320 1.00 89.12 118 LEU A N 1
ATOM 894 C CA . LEU A 1 118 ? -3.409 7.667 25.247 1.00 89.12 118 LEU A CA 1
ATOM 895 C C . LEU A 1 118 ? -4.344 8.861 25.402 1.00 89.12 118 LEU A C 1
ATOM 897 O O . LEU A 1 118 ? -5.543 8.684 25.601 1.00 89.12 118 LEU A O 1
ATOM 901 N N . GLU A 1 119 ? -3.812 10.070 25.255 1.00 91.06 119 GLU A N 1
ATOM 902 C CA . GLU A 1 119 ? -4.612 11.300 25.163 1.00 91.06 119 GLU A CA 1
ATOM 903 C C . GLU A 1 119 ? -5.080 11.565 23.720 1.00 91.06 119 GLU A C 1
ATOM 905 O O . GLU A 1 119 ? -5.271 12.706 23.316 1.00 91.06 119 GLU A O 1
ATOM 910 N N . ILE A 1 120 ? -5.227 10.501 22.924 1.00 93.50 120 ILE A N 1
ATOM 911 C CA . ILE A 1 120 ? -5.742 10.544 21.558 1.00 93.50 120 ILE A CA 1
ATOM 912 C C . ILE A 1 120 ? -6.803 9.456 21.394 1.00 93.50 120 ILE A C 1
ATOM 914 O O . ILE A 1 120 ? -6.568 8.284 21.697 1.00 93.50 120 ILE A O 1
ATOM 918 N N . SER A 1 121 ? -7.979 9.859 20.930 1.00 95.88 121 SER A N 1
ATOM 919 C CA . SER A 1 121 ? -9.087 8.959 20.612 1.00 95.88 121 SER A CA 1
ATOM 920 C C . SER A 1 121 ? -8.840 8.189 19.315 1.00 95.88 121 SER A C 1
ATOM 922 O O . SER A 1 121 ? -8.045 8.592 18.457 1.00 95.88 121 SER A O 1
ATOM 924 N N . ALA A 1 122 ? -9.583 7.101 19.111 1.00 96.88 122 ALA A N 1
ATOM 925 C CA . ALA A 1 122 ? -9.575 6.379 17.841 1.00 96.88 122 ALA A CA 1
ATOM 926 C C . ALA A 1 122 ? -9.948 7.285 16.655 1.00 96.88 122 ALA A C 1
ATOM 928 O O . ALA A 1 122 ? -9.360 7.171 15.580 1.00 96.88 122 ALA A O 1
ATOM 929 N N . ALA A 1 123 ? -10.900 8.201 16.853 1.00 97.50 123 ALA A N 1
ATOM 930 C CA . ALA A 1 123 ? -11.348 9.131 15.821 1.00 97.50 123 ALA A CA 1
ATOM 931 C C . ALA A 1 123 ? -10.276 10.178 15.471 1.00 97.50 123 ALA A C 1
ATOM 933 O O . ALA A 1 123 ? -10.059 10.464 14.295 1.00 97.50 123 ALA A O 1
ATOM 934 N N . GLU A 1 124 ? -9.574 10.722 16.467 1.00 96.69 124 GLU A N 1
ATOM 935 C CA . GLU A 1 124 ? -8.480 11.676 16.243 1.00 96.69 124 GLU A CA 1
ATOM 936 C C . GLU A 1 124 ? -7.282 11.012 15.561 1.00 96.69 124 GLU A C 1
ATOM 938 O O . GLU A 1 124 ? -6.736 11.564 14.604 1.00 96.69 124 GLU A O 1
ATOM 943 N N . LEU A 1 125 ? -6.903 9.804 15.999 1.00 95.81 125 LEU A N 1
ATOM 944 C CA . LEU A 1 125 ? -5.829 9.047 15.357 1.00 95.81 125 LEU A CA 1
ATOM 945 C C . LEU A 1 125 ? -6.183 8.712 13.905 1.00 95.81 125 LEU A C 1
ATOM 947 O O . LEU A 1 125 ? -5.338 8.831 13.018 1.00 95.81 125 LEU A O 1
ATOM 951 N N . GLU A 1 126 ? -7.431 8.319 13.647 1.00 97.06 126 GLU A N 1
ATOM 952 C CA . GLU A 1 126 ? -7.926 8.092 12.292 1.00 97.06 126 GLU A CA 1
ATOM 953 C C . GLU A 1 126 ? -7.799 9.347 11.426 1.00 97.06 126 GLU A C 1
ATOM 955 O O . GLU A 1 126 ? -7.195 9.286 10.354 1.00 97.06 126 GLU A O 1
ATOM 960 N N . ALA A 1 127 ? -8.324 10.481 11.895 1.00 96.06 127 ALA A N 1
ATOM 961 C CA . ALA A 1 127 ? -8.284 11.737 11.154 1.00 96.06 127 ALA A CA 1
ATOM 962 C C . ALA A 1 127 ? -6.843 12.152 10.822 1.00 96.06 127 ALA A C 1
ATOM 964 O O . ALA A 1 127 ? -6.557 12.548 9.689 1.00 96.06 127 ALA A O 1
ATOM 965 N N . LEU A 1 128 ? -5.925 12.000 11.781 1.00 94.62 128 LEU A N 1
ATOM 966 C CA . LEU A 1 128 ? -4.507 12.299 11.608 1.00 94.62 128 LEU A CA 1
ATOM 967 C C . LEU A 1 128 ? -3.857 11.408 10.537 1.00 94.62 128 LEU A C 1
ATOM 969 O O . LEU A 1 128 ? -3.208 11.907 9.614 1.00 94.62 128 LEU A O 1
ATOM 973 N N . LEU A 1 129 ? -4.058 10.090 10.629 1.00 94.38 129 LEU A N 1
ATOM 974 C CA . LEU A 1 129 ? -3.485 9.127 9.687 1.00 94.38 129 LEU A CA 1
ATOM 975 C C . LEU A 1 129 ? -4.055 9.294 8.275 1.00 94.38 129 LEU A C 1
ATOM 977 O O . LEU A 1 129 ? -3.297 9.247 7.306 1.00 94.38 129 LEU A O 1
ATOM 981 N N . VAL A 1 130 ? -5.368 9.504 8.144 1.00 94.19 130 VAL A N 1
ATOM 982 C CA . VAL A 1 130 ? -6.031 9.696 6.846 1.00 94.19 130 VAL A CA 1
ATOM 983 C C . VAL A 1 130 ? -5.573 10.997 6.194 1.00 94.19 130 VAL A C 1
ATOM 985 O O . VAL A 1 130 ? -5.108 10.956 5.057 1.00 94.19 130 VAL A O 1
ATOM 988 N N . THR A 1 131 ? -5.593 12.117 6.924 1.00 94.31 131 THR A N 1
ATOM 989 C CA . THR A 1 131 ? -5.150 13.426 6.406 1.00 94.31 131 THR A CA 1
ATOM 990 C C . THR A 1 131 ? -3.712 13.358 5.903 1.00 94.31 131 THR A C 1
ATOM 992 O O . THR A 1 131 ? -3.404 13.792 4.794 1.00 94.31 131 THR A O 1
ATOM 995 N N . SER A 1 132 ? -2.825 12.748 6.690 1.00 92.62 132 SER A N 1
ATOM 996 C CA . SER A 1 132 ? -1.426 12.583 6.310 1.00 92.62 132 SER A CA 1
ATOM 997 C C . SER A 1 132 ? -1.253 11.656 5.102 1.00 92.62 132 SER A C 1
ATOM 999 O O . SER A 1 132 ? -0.422 11.911 4.227 1.00 92.62 132 SER A O 1
ATOM 1001 N N . ALA A 1 133 ? -2.024 10.569 5.018 1.00 90.81 133 ALA A N 1
ATOM 1002 C CA . ALA A 1 133 ? -1.994 9.664 3.873 1.00 90.81 133 ALA A CA 1
ATOM 1003 C C . ALA A 1 133 ? -2.504 10.338 2.588 1.00 90.81 133 ALA A C 1
ATOM 1005 O O . ALA A 1 133 ? -1.946 10.075 1.522 1.00 90.81 133 ALA A O 1
ATOM 1006 N N . ASP A 1 134 ? -3.512 11.210 2.690 1.00 91.00 134 ASP A N 1
ATOM 1007 C CA . ASP A 1 134 ? -4.077 12.014 1.596 1.00 91.00 134 ASP A CA 1
ATOM 1008 C C . ASP A 1 134 ? -3.158 13.111 1.091 1.00 91.00 134 ASP A C 1
ATOM 1010 O O . ASP A 1 134 ? -3.010 13.254 -0.121 1.00 91.00 134 ASP A O 1
ATOM 1014 N N . ALA A 1 135 ? -2.451 13.792 1.986 1.00 91.56 135 ALA A N 1
ATOM 1015 C CA . ALA A 1 135 ? -1.461 14.784 1.589 1.00 91.56 135 ALA A CA 1
ATOM 1016 C C . ALA A 1 135 ? -0.226 14.166 0.908 1.00 91.56 135 ALA A C 1
ATOM 1018 O O . ALA A 1 135 ? 0.407 14.810 0.077 1.00 91.56 135 ALA A O 1
ATOM 1019 N N . GLN A 1 136 ? 0.150 12.936 1.276 1.00 91.50 136 GLN A N 1
ATOM 1020 C CA . GLN A 1 136 ? 1.419 12.327 0.868 1.00 91.50 136 GLN A CA 1
ATOM 1021 C C . GLN A 1 136 ? 1.237 10.856 0.483 1.00 91.50 136 GLN A C 1
ATOM 1023 O O . GLN A 1 136 ? 1.240 9.954 1.337 1.00 91.50 136 GLN A O 1
ATOM 1028 N N . ARG A 1 137 ? 1.107 10.629 -0.827 1.00 94.44 137 ARG A N 1
ATOM 1029 C CA . ARG A 1 137 ? 1.063 9.305 -1.457 1.00 94.44 137 ARG A CA 1
ATOM 1030 C C . ARG A 1 137 ? 2.476 8.724 -1.566 1.00 94.44 137 ARG A C 1
ATOM 1032 O O . ARG A 1 137 ? 3.447 9.462 -1.650 1.00 94.44 137 ARG A O 1
ATOM 1039 N N . ALA A 1 138 ? 2.599 7.404 -1.510 1.00 95.62 138 ALA A N 1
ATOM 1040 C CA . ALA A 1 138 ? 3.878 6.710 -1.495 1.00 95.62 138 ALA A CA 1
ATOM 1041 C C . ALA A 1 138 ? 3.708 5.232 -1.853 1.00 95.62 138 ALA A C 1
ATOM 1043 O O . ALA A 1 138 ? 2.623 4.652 -1.751 1.00 95.62 138 ALA A O 1
ATOM 1044 N N . GLY A 1 139 ? 4.822 4.598 -2.197 1.00 96.75 139 GLY A N 1
ATOM 1045 C CA . GLY A 1 139 ? 4.902 3.164 -2.413 1.00 96.75 139 GLY A CA 1
ATOM 1046 C C . GLY A 1 139 ? 5.672 2.834 -3.671 1.00 96.75 139 GLY A C 1
ATOM 1047 O O . GLY A 1 139 ? 6.482 3.626 -4.150 1.00 96.75 139 GLY A O 1
ATOM 1048 N N . GLY A 1 140 ? 5.430 1.639 -4.182 1.00 97.56 140 GLY A N 1
ATOM 1049 C CA . GLY A 1 140 ? 6.084 1.148 -5.379 1.00 97.56 140 GLY A CA 1
ATOM 1050 C C . GLY A 1 140 ? 6.042 -0.364 -5.413 1.00 97.56 140 GLY A C 1
ATOM 1051 O O . GLY A 1 140 ? 5.074 -0.973 -4.950 1.00 97.56 140 GLY A O 1
ATOM 1052 N N . THR A 1 141 ? 7.106 -0.967 -5.929 1.00 98.44 141 THR A N 1
ATOM 1053 C CA . THR A 1 141 ? 7.200 -2.416 -6.055 1.00 98.44 141 THR A CA 1
ATOM 1054 C C . THR A 1 141 ? 8.511 -2.959 -5.503 1.00 98.44 141 THR A C 1
ATOM 1056 O O . THR A 1 141 ? 9.537 -2.288 -5.550 1.00 98.44 141 THR A O 1
ATOM 1059 N N . TRP A 1 142 ? 8.483 -4.164 -4.941 1.00 97.81 142 TRP A N 1
ATOM 1060 C CA . TRP A 1 142 ? 9.662 -4.874 -4.451 1.00 97.81 142 TRP A CA 1
ATOM 1061 C C . TRP A 1 142 ? 9.516 -6.384 -4.591 1.00 97.81 142 TRP A C 1
ATOM 1063 O O . TRP A 1 142 ? 8.409 -6.908 -4.669 1.00 97.81 142 TRP A O 1
ATOM 1073 N N . ASN A 1 143 ? 10.641 -7.086 -4.603 1.00 95.94 143 ASN A N 1
ATOM 1074 C CA . ASN A 1 143 ? 10.695 -8.539 -4.631 1.00 95.94 143 ASN A CA 1
ATOM 1075 C C . ASN A 1 143 ? 11.831 -9.007 -3.714 1.00 95.94 143 ASN A C 1
ATOM 1077 O O . ASN A 1 143 ? 12.896 -8.400 -3.697 1.00 95.94 143 ASN A O 1
ATOM 1081 N N . LEU A 1 144 ? 11.562 -10.052 -2.929 1.00 93.12 144 LEU A N 1
ATOM 1082 C CA . LEU A 1 144 ? 12.479 -10.666 -1.953 1.00 93.12 144 LEU A CA 1
ATOM 1083 C C . LEU A 1 144 ? 13.087 -11.979 -2.482 1.00 93.12 144 LEU A C 1
ATOM 1085 O O . LEU A 1 144 ? 13.539 -12.817 -1.708 1.00 93.12 144 LEU A O 1
ATOM 1089 N N . ARG A 1 145 ? 12.949 -12.236 -3.786 1.00 91.19 145 ARG A N 1
ATOM 1090 C CA . ARG A 1 145 ? 13.415 -13.447 -4.470 1.00 91.19 145 ARG A CA 1
ATOM 1091 C C . ARG A 1 145 ? 13.980 -13.106 -5.847 1.00 91.19 145 ARG A C 1
ATOM 1093 O O . ARG A 1 145 ? 13.636 -13.764 -6.828 1.00 91.19 145 ARG A O 1
ATOM 1100 N N . VAL A 1 146 ? 14.758 -12.032 -5.926 1.00 92.62 146 VAL A N 1
ATOM 1101 C CA . VAL A 1 146 ? 15.571 -11.737 -7.115 1.00 92.62 146 VAL A CA 1
ATOM 1102 C C . VAL A 1 146 ? 16.926 -12.422 -6.979 1.00 92.62 146 VAL A C 1
ATOM 1104 O O . VAL A 1 146 ? 17.346 -12.721 -5.870 1.00 92.62 146 VAL A O 1
ATOM 1107 N N . ASP A 1 147 ? 17.605 -12.688 -8.086 1.00 93.00 147 ASP A N 1
ATOM 1108 C CA . ASP A 1 147 ? 19.023 -13.055 -8.069 1.00 93.00 147 ASP A CA 1
ATOM 1109 C C . ASP A 1 147 ? 19.823 -11.886 -8.644 1.00 93.00 147 ASP A C 1
ATOM 1111 O O . ASP A 1 147 ? 20.012 -11.784 -9.855 1.00 93.00 147 ASP A O 1
ATOM 1115 N N . LEU A 1 148 ? 20.179 -10.918 -7.792 1.00 93.69 148 LEU A N 1
ATOM 1116 C CA . LEU A 1 148 ? 20.910 -9.731 -8.224 1.00 93.69 148 LEU A CA 1
ATOM 1117 C C . LEU A 1 148 ? 22.410 -9.901 -7.975 1.00 93.69 148 LEU A C 1
ATOM 1119 O O . LEU A 1 148 ? 22.881 -9.905 -6.833 1.00 93.69 148 LEU A O 1
ATOM 1123 N N . SER A 1 149 ? 23.188 -9.947 -9.057 1.00 89.19 149 SER A N 1
ATOM 1124 C CA . SER A 1 149 ? 24.644 -9.885 -8.969 1.00 89.19 149 SER A CA 1
ATOM 1125 C C . SER A 1 149 ? 25.098 -8.454 -8.650 1.00 89.19 149 SER A C 1
ATOM 1127 O O . SER A 1 149 ? 25.193 -7.608 -9.541 1.00 89.19 149 SER A O 1
ATOM 1129 N N . GLY A 1 150 ? 25.396 -8.185 -7.380 1.00 89.81 150 GLY A N 1
ATOM 1130 C CA . GLY A 1 150 ? 25.928 -6.902 -6.915 1.00 89.81 150 GLY A CA 1
ATOM 1131 C C . GLY A 1 150 ? 24.917 -6.049 -6.150 1.00 89.81 150 GLY A C 1
ATOM 1132 O O . GLY A 1 150 ? 23.919 -6.548 -5.633 1.00 89.81 150 GLY A O 1
ATOM 1133 N N . GLU A 1 151 ? 25.224 -4.757 -6.043 1.00 95.38 151 GLU A N 1
ATOM 1134 C CA . GLU A 1 151 ? 24.443 -3.778 -5.288 1.00 95.38 151 GLU A CA 1
ATOM 1135 C C . GLU A 1 151 ? 24.080 -2.581 -6.172 1.00 95.38 151 GLU A C 1
ATOM 1137 O O . GLU A 1 151 ? 24.911 -2.037 -6.902 1.00 95.38 151 GLU A O 1
ATOM 1142 N N . ILE A 1 152 ? 22.828 -2.153 -6.060 1.00 96.31 152 ILE A N 1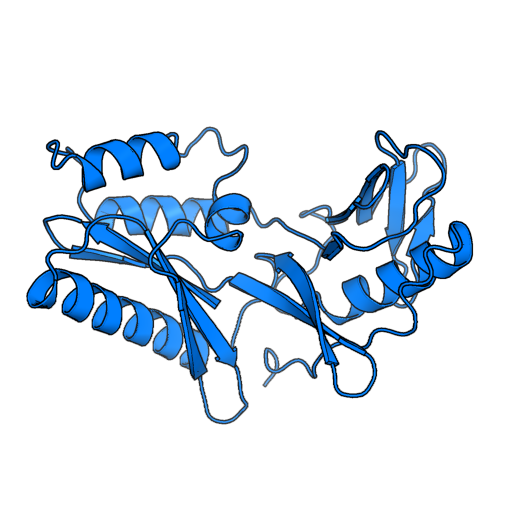
ATOM 1143 C CA . ILE A 1 152 ? 22.303 -0.890 -6.563 1.00 96.31 152 ILE A CA 1
ATOM 1144 C C . ILE A 1 152 ? 21.949 -0.073 -5.322 1.00 96.31 152 ILE A C 1
ATOM 1146 O O . ILE A 1 152 ? 20.883 -0.266 -4.737 1.00 96.31 152 ILE A O 1
ATOM 1150 N N . ALA A 1 153 ? 22.861 0.807 -4.903 1.00 92.94 153 ALA A N 1
ATOM 1151 C CA . ALA A 1 153 ? 22.676 1.604 -3.691 1.00 92.94 153 ALA A CA 1
ATOM 1152 C C . ALA A 1 153 ? 21.488 2.567 -3.835 1.00 92.94 153 ALA A C 1
ATOM 1154 O O . ALA A 1 153 ? 20.593 2.581 -2.996 1.00 92.94 153 ALA A O 1
ATOM 1155 N N . GLU A 1 154 ? 21.471 3.338 -4.924 1.00 96.12 154 GLU A N 1
ATOM 1156 C CA . GLU A 1 154 ? 20.351 4.178 -5.339 1.00 96.12 154 GLU A CA 1
ATOM 1157 C C . GLU A 1 154 ? 20.517 4.535 -6.819 1.00 96.12 154 GLU A C 1
ATOM 1159 O O . GLU A 1 154 ? 21.543 5.094 -7.212 1.00 96.12 154 GLU A O 1
ATOM 1164 N N . ARG A 1 155 ? 19.540 4.193 -7.665 1.00 97.62 155 ARG A N 1
ATOM 1165 C CA . ARG A 1 155 ? 19.574 4.544 -9.089 1.00 97.62 155 ARG A CA 1
ATOM 1166 C C . ARG A 1 155 ? 18.212 4.992 -9.592 1.00 97.62 155 ARG A C 1
ATOM 1168 O O . ARG A 1 155 ? 17.202 4.331 -9.379 1.00 97.62 155 ARG A O 1
ATOM 1175 N N . ALA A 1 156 ? 18.206 6.118 -10.284 1.00 98.25 156 ALA A N 1
ATOM 1176 C CA . ALA A 1 156 ? 17.014 6.729 -10.841 1.00 98.25 156 ALA A CA 1
ATOM 1177 C C . ALA A 1 156 ? 16.537 6.008 -12.116 1.00 98.25 156 ALA A C 1
ATOM 1179 O O . ALA A 1 156 ? 17.350 5.644 -12.970 1.00 98.25 156 ALA A O 1
ATOM 1180 N N . ALA A 1 157 ? 15.223 5.828 -12.257 1.00 98.50 157 ALA A N 1
ATOM 1181 C CA . ALA A 1 157 ? 14.588 5.227 -13.428 1.00 98.50 157 ALA A CA 1
ATOM 1182 C C . ALA A 1 157 ? 13.378 6.049 -13.896 1.00 98.50 157 ALA A C 1
ATOM 1184 O O . ALA A 1 157 ? 12.661 6.631 -13.080 1.00 98.50 157 ALA A O 1
ATOM 1185 N N . CYS A 1 158 ? 13.145 6.068 -15.207 1.00 98.56 158 CYS A N 1
ATOM 1186 C CA . CYS A 1 158 ? 12.029 6.760 -15.851 1.00 98.56 158 CYS A CA 1
ATOM 1187 C C . CYS A 1 158 ? 11.060 5.757 -16.481 1.00 98.56 158 CYS A C 1
ATOM 1189 O O . CYS A 1 158 ? 11.484 4.699 -16.957 1.00 98.56 158 CYS A O 1
ATOM 1191 N N . PHE A 1 159 ? 9.779 6.115 -16.516 1.00 98.19 159 PHE A N 1
ATOM 1192 C CA . PHE A 1 159 ? 8.692 5.345 -17.104 1.00 98.19 159 PHE A CA 1
ATOM 1193 C C . PHE A 1 159 ? 7.983 6.179 -18.174 1.00 98.19 159 PHE A C 1
ATOM 1195 O O . PHE A 1 159 ? 7.455 7.250 -17.891 1.00 98.19 159 PHE A O 1
ATOM 1202 N N . ASP A 1 160 ? 7.945 5.686 -19.411 1.00 94.88 160 ASP A N 1
ATOM 1203 C CA . ASP A 1 160 ? 7.340 6.405 -20.547 1.00 94.88 160 ASP A CA 1
ATOM 1204 C C . ASP A 1 160 ? 5.834 6.133 -20.733 1.00 94.88 160 ASP A C 1
ATOM 1206 O O . ASP A 1 160 ? 5.220 6.620 -21.683 1.00 94.88 160 ASP A O 1
ATOM 1210 N N . GLY A 1 161 ? 5.232 5.368 -19.818 1.00 93.94 161 GLY A N 1
ATOM 1211 C CA . GLY A 1 161 ? 3.851 4.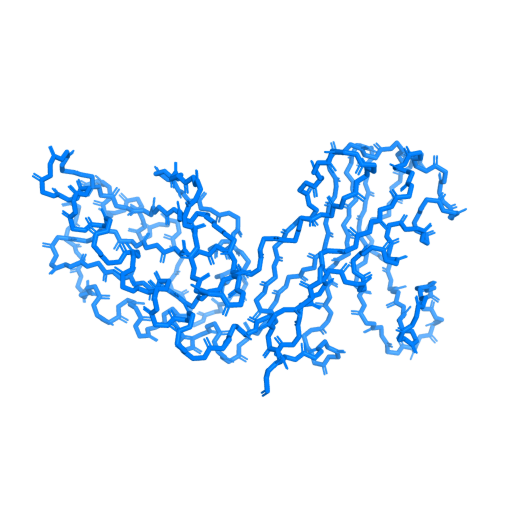891 -19.900 1.00 93.94 161 GLY A CA 1
ATOM 1212 C C . GLY A 1 161 ? 3.739 3.417 -20.294 1.00 93.94 161 GLY A C 1
ATOM 1213 O O . GLY A 1 161 ? 2.720 2.791 -20.001 1.00 93.94 161 GLY A O 1
ATOM 1214 N N . GLU A 1 162 ? 4.788 2.838 -20.879 1.00 95.25 162 GLU A N 1
ATOM 1215 C CA . GLU A 1 162 ? 4.823 1.428 -21.275 1.00 95.25 162 GLU A CA 1
ATOM 1216 C C . GLU A 1 162 ? 6.046 0.690 -20.726 1.00 95.25 162 GLU A C 1
ATOM 1218 O O . GLU A 1 162 ? 5.937 -0.472 -20.324 1.00 95.25 162 GLU A O 1
ATOM 1223 N N . ARG A 1 163 ? 7.213 1.338 -20.699 1.00 97.00 163 ARG A N 1
ATOM 1224 C CA . ARG A 1 163 ? 8.495 0.717 -20.361 1.00 97.00 163 ARG A CA 1
ATOM 1225 C C . ARG A 1 163 ? 9.302 1.566 -19.398 1.00 97.00 163 ARG A C 1
ATOM 1227 O O . ARG A 1 163 ? 9.217 2.792 -19.374 1.00 97.00 163 ARG A O 1
ATOM 1234 N N . TRP A 1 164 ? 10.118 0.869 -18.616 1.00 98.62 164 TRP A N 1
ATOM 1235 C CA . TRP A 1 164 ? 11.113 1.486 -17.754 1.00 98.62 164 TRP A CA 1
ATOM 1236 C C . TRP A 1 164 ? 12.467 1.542 -18.443 1.00 98.62 164 TRP A C 1
ATOM 1238 O O . TRP A 1 164 ? 12.807 0.681 -19.256 1.00 98.62 164 TRP A O 1
ATOM 1248 N N . ARG A 1 165 ? 13.248 2.551 -18.070 1.00 98.31 165 ARG A N 1
ATOM 1249 C CA . ARG A 1 165 ? 14.675 2.650 -18.368 1.00 98.31 165 ARG A CA 1
ATOM 1250 C C . ARG A 1 165 ? 15.394 3.369 -17.240 1.00 98.31 165 ARG A C 1
ATOM 1252 O O . ARG A 1 165 ? 14.778 4.100 -16.466 1.00 98.31 165 ARG A O 1
ATOM 1259 N N . TRP A 1 166 ? 16.711 3.235 -17.195 1.00 98.38 166 TRP A N 1
ATOM 1260 C CA . TRP A 1 166 ? 17.524 4.098 -16.347 1.00 98.38 166 TRP A CA 1
ATOM 1261 C C . TRP A 1 166 ? 17.403 5.563 -16.783 1.00 98.38 166 TRP A C 1
ATOM 1263 O O . TRP A 1 166 ? 17.364 5.868 -17.981 1.00 98.38 166 TRP A O 1
ATOM 1273 N N . ALA A 1 167 ? 17.321 6.457 -15.800 1.00 9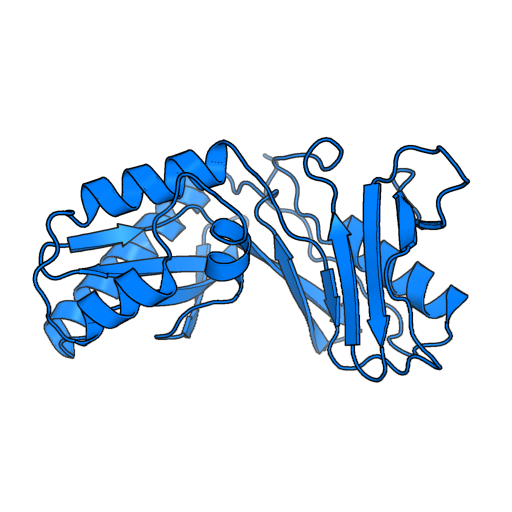8.06 167 ALA A N 1
ATOM 1274 C CA . ALA A 1 167 ? 17.333 7.893 -16.033 1.00 98.06 167 ALA A CA 1
ATOM 1275 C C . ALA A 1 167 ? 18.721 8.338 -16.516 1.00 98.06 167 ALA A C 1
ATOM 1277 O O . ALA A 1 167 ? 19.742 7.751 -16.135 1.00 98.06 167 ALA A O 1
ATOM 1278 N N . HIS A 1 168 ? 18.757 9.375 -17.348 1.00 96.69 168 HIS A N 1
ATOM 1279 C CA . HIS A 1 168 ? 19.999 10.073 -17.670 1.00 96.69 168 HIS A CA 1
ATOM 1280 C C . HIS A 1 168 ? 20.349 11.103 -16.586 1.00 96.69 168 HIS A C 1
ATOM 1282 O O . HIS A 1 168 ? 19.496 11.510 -15.797 1.00 96.69 168 HIS A O 1
ATOM 1288 N N . ASP A 1 169 ? 21.608 11.544 -16.544 1.00 93.12 169 ASP A N 1
ATOM 1289 C CA . ASP A 1 169 ? 22.050 12.544 -15.569 1.00 93.12 169 ASP A CA 1
ATOM 1290 C C . ASP A 1 169 ? 21.236 13.840 -15.699 1.00 93.12 169 ASP A C 1
ATOM 1292 O O . ASP A 1 169 ? 21.159 14.444 -16.770 1.00 93.12 169 ASP A O 1
ATOM 1296 N N . GLY A 1 170 ? 20.640 14.272 -14.585 1.00 91.06 170 GLY A N 1
ATOM 1297 C CA . GLY A 1 170 ? 19.806 15.475 -14.518 1.00 91.06 170 GLY A CA 1
ATOM 1298 C C . GLY A 1 170 ? 18.382 15.305 -15.052 1.00 91.06 170 GLY A C 1
ATOM 1299 O O . GLY A 1 170 ? 17.649 16.289 -15.107 1.00 91.06 170 GLY A O 1
ATOM 1300 N N . GLU A 1 171 ? 17.981 14.094 -15.439 1.00 96.06 171 GLU A N 1
ATOM 1301 C CA . GLU A 1 171 ? 16.603 13.795 -15.812 1.00 96.06 171 GLU A CA 1
ATOM 1302 C C . GLU A 1 171 ? 15.725 13.566 -14.576 1.00 96.06 171 GLU A C 1
ATOM 1304 O O . GLU A 1 171 ? 16.124 12.902 -13.616 1.00 96.06 171 GLU A O 1
ATOM 1309 N N . ASP A 1 172 ? 14.499 14.085 -14.621 1.00 96.00 172 ASP A N 1
ATOM 1310 C CA . ASP A 1 172 ? 13.510 13.837 -13.580 1.00 96.00 172 ASP A CA 1
ATOM 1311 C C . ASP A 1 172 ? 13.028 12.380 -13.629 1.00 96.00 172 ASP A C 1
ATOM 1313 O O . ASP A 1 172 ? 12.428 11.926 -14.608 1.00 96.00 172 ASP A O 1
ATOM 1317 N N . ALA A 1 173 ? 13.261 11.656 -12.540 1.00 97.62 173 ALA A N 1
ATOM 1318 C CA . ALA A 1 173 ? 12.970 10.234 -12.444 1.00 97.62 173 ALA A CA 1
ATOM 1319 C C . ALA A 1 173 ? 11.554 9.948 -11.942 1.00 97.62 173 ALA A C 1
ATOM 1321 O O . ALA A 1 173 ? 11.018 10.665 -11.102 1.00 97.62 173 ALA A O 1
ATOM 1322 N N . ASP A 1 174 ? 10.978 8.842 -12.404 1.00 98.38 174 ASP A N 1
ATOM 1323 C CA . ASP A 1 174 ? 9.671 8.345 -11.962 1.00 98.38 174 ASP A CA 1
ATOM 1324 C C . ASP A 1 174 ? 9.805 7.338 -10.812 1.00 98.38 174 ASP A C 1
ATOM 1326 O O . ASP A 1 174 ? 8.856 7.099 -10.062 1.00 98.38 174 ASP A O 1
ATOM 1330 N N . ALA A 1 175 ? 10.997 6.762 -10.633 1.00 98.44 175 ALA A N 1
ATOM 1331 C CA . ALA A 1 175 ? 11.308 5.895 -9.512 1.00 98.44 175 ALA A CA 1
ATOM 1332 C C . ALA A 1 175 ? 12.767 5.978 -9.068 1.00 98.44 175 ALA A C 1
ATOM 1334 O O . ALA A 1 175 ? 13.677 6.289 -9.838 1.00 98.44 175 ALA A O 1
ATOM 1335 N N . VAL A 1 176 ? 12.972 5.591 -7.814 1.00 98.25 176 VAL A N 1
ATOM 1336 C CA . VAL A 1 176 ? 14.277 5.332 -7.221 1.00 98.25 176 VAL A CA 1
ATOM 1337 C C . VAL A 1 176 ? 14.402 3.836 -6.961 1.00 98.25 176 VAL A C 1
ATOM 1339 O O . VAL A 1 176 ? 13.600 3.259 -6.221 1.00 98.25 176 VAL A O 1
ATOM 1342 N N . VAL A 1 177 ? 15.401 3.212 -7.578 1.00 98.38 177 VAL A N 1
ATOM 1343 C CA . VAL A 1 177 ? 15.660 1.775 -7.513 1.00 98.38 177 VAL A CA 1
ATOM 1344 C C . VAL A 1 177 ? 16.790 1.494 -6.537 1.00 98.38 177 VAL A C 1
ATOM 1346 O O . VAL A 1 177 ? 17.840 2.135 -6.588 1.00 98.38 177 VAL A O 1
ATOM 1349 N N . VAL A 1 178 ? 16.574 0.509 -5.673 1.00 98.06 178 VAL A N 1
ATOM 1350 C CA . VAL A 1 178 ? 17.597 -0.046 -4.782 1.00 98.06 178 VAL A CA 1
ATOM 1351 C C . VAL A 1 178 ? 17.546 -1.566 -4.848 1.00 98.06 178 VAL A C 1
ATOM 1353 O O . VAL A 1 178 ? 16.465 -2.139 -5.005 1.00 98.06 178 VAL A O 1
ATOM 1356 N N . GLY A 1 179 ? 18.682 -2.234 -4.703 1.00 97.19 179 GLY A N 1
ATOM 1357 C CA . GLY A 1 179 ? 18.720 -3.693 -4.698 1.00 97.19 179 GLY A CA 1
ATOM 1358 C C . GLY A 1 179 ? 20.058 -4.258 -4.253 1.00 97.19 179 GLY A C 1
ATOM 1359 O O . GLY A 1 179 ? 21.100 -3.658 -4.493 1.00 97.19 179 GLY A O 1
ATOM 1360 N N . ALA A 1 180 ? 20.019 -5.411 -3.599 1.00 95.69 180 ALA A N 1
ATOM 1361 C CA . ALA A 1 180 ? 21.190 -6.172 -3.191 1.00 95.69 180 ALA A CA 1
ATOM 1362 C C . ALA A 1 180 ? 20.786 -7.624 -2.916 1.00 95.69 180 ALA A C 1
ATOM 1364 O O . ALA A 1 180 ? 19.792 -7.870 -2.229 1.00 95.69 180 ALA A O 1
ATOM 1365 N N . GLY A 1 181 ? 21.582 -8.578 -3.407 1.00 93.56 181 GLY A N 1
ATOM 1366 C CA . GLY A 1 181 ? 21.378 -10.002 -3.141 1.00 93.56 181 GLY A CA 1
ATOM 1367 C C . GLY A 1 181 ? 20.005 -10.493 -3.600 1.00 93.56 181 GLY A C 1
ATOM 1368 O O . GLY A 1 181 ? 19.715 -10.495 -4.794 1.00 93.56 181 GLY A O 1
ATOM 1369 N N . ASP A 1 182 ? 19.166 -10.900 -2.645 1.00 95.38 182 ASP A N 1
ATOM 1370 C CA . ASP A 1 182 ? 17.830 -11.444 -2.902 1.00 95.38 182 ASP A CA 1
ATOM 1371 C C . ASP A 1 182 ? 16.715 -10.390 -2.969 1.00 95.38 182 ASP A C 1
ATOM 1373 O O . ASP A 1 182 ? 15.550 -10.725 -3.206 1.00 95.38 182 ASP A O 1
ATOM 1377 N N . PHE A 1 183 ? 17.059 -9.111 -2.806 1.00 96.25 183 PHE A N 1
ATOM 1378 C CA . PHE A 1 183 ? 16.105 -8.015 -2.753 1.00 96.25 183 PHE A CA 1
ATOM 1379 C C . PHE A 1 183 ? 16.333 -6.971 -3.844 1.00 96.25 183 PHE A C 1
ATOM 1381 O O . PHE A 1 183 ? 17.446 -6.500 -4.068 1.00 96.25 183 PHE A O 1
ATOM 1388 N N . ALA A 1 184 ? 15.238 -6.520 -4.448 1.00 97.69 184 ALA A N 1
ATOM 1389 C CA . ALA A 1 184 ? 15.207 -5.286 -5.218 1.00 97.69 184 ALA A CA 1
ATOM 1390 C C . ALA A 1 184 ? 13.878 -4.564 -5.014 1.00 97.69 184 ALA A C 1
ATOM 1392 O O . ALA A 1 184 ? 12.849 -5.175 -4.708 1.00 97.69 184 ALA A O 1
ATOM 1393 N N . SER A 1 185 ? 13.888 -3.249 -5.202 1.00 98.00 185 SER A N 1
ATOM 1394 C CA . SER A 1 185 ? 12.686 -2.429 -5.163 1.00 98.00 185 SER A CA 1
ATOM 1395 C C . SER A 1 185 ? 12.811 -1.188 -6.026 1.00 98.00 185 SER A C 1
ATOM 1397 O O . SER A 1 185 ? 13.893 -0.623 -6.147 1.00 98.00 185 SER A O 1
ATOM 1399 N N . ALA A 1 186 ? 11.679 -0.737 -6.552 1.00 98.44 186 ALA A N 1
ATOM 1400 C CA . ALA A 1 186 ? 11.499 0.586 -7.118 1.00 98.44 186 ALA A CA 1
ATOM 1401 C C . ALA A 1 186 ? 10.484 1.345 -6.264 1.00 98.44 186 ALA A C 1
ATOM 1403 O O . ALA A 1 186 ? 9.326 0.938 -6.141 1.00 98.44 186 ALA A O 1
ATOM 1404 N N . ARG A 1 187 ? 10.921 2.452 -5.664 1.00 97.94 187 ARG A N 1
ATOM 1405 C CA . ARG A 1 187 ? 10.049 3.407 -4.976 1.00 97.94 187 ARG A CA 1
ATOM 1406 C C . ARG A 1 187 ? 9.606 4.457 -5.981 1.00 97.94 187 ARG A C 1
ATOM 1408 O O . ARG A 1 187 ? 10.456 5.152 -6.529 1.00 97.94 187 ARG A O 1
ATOM 1415 N N . PHE A 1 188 ? 8.307 4.579 -6.207 1.00 98.25 188 PHE A N 1
ATOM 1416 C CA . PHE A 1 188 ? 7.778 5.538 -7.171 1.00 98.25 188 PHE A CA 1
ATOM 1417 C C . PHE A 1 188 ? 7.772 6.952 -6.589 1.00 98.25 188 PHE A C 1
ATOM 1419 O O . PHE A 1 188 ? 7.497 7.140 -5.399 1.00 98.25 188 PHE A O 1
ATOM 1426 N N . VAL A 1 189 ? 8.103 7.933 -7.429 1.00 97.4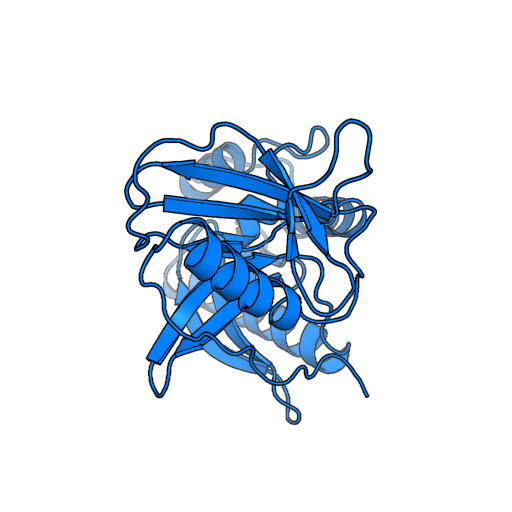4 189 VAL A N 1
ATOM 1427 C CA . VAL A 1 189 ? 8.141 9.353 -7.068 1.00 97.44 189 VAL A CA 1
ATOM 1428 C C . VAL A 1 189 ? 6.704 9.882 -7.001 1.00 97.44 189 VAL A C 1
ATOM 1430 O O . VAL A 1 189 ? 6.004 9.844 -8.020 1.00 97.44 189 VAL A O 1
ATOM 1433 N N . PRO A 1 190 ? 6.221 10.348 -5.832 1.00 95.44 190 PRO A N 1
ATOM 1434 C CA . PRO A 1 190 ? 4.811 10.685 -5.651 1.00 95.44 190 PRO A CA 1
ATOM 1435 C C . PRO A 1 190 ? 4.279 11.745 -6.612 1.00 95.44 190 PRO A C 1
ATOM 1437 O O . PRO A 1 190 ? 3.184 11.594 -7.142 1.00 95.44 190 PRO A O 1
ATOM 1440 N N . GLU A 1 191 ? 5.070 12.778 -6.886 1.00 95.88 191 GLU A N 1
ATOM 1441 C CA . GLU A 1 191 ? 4.705 13.910 -7.745 1.00 95.88 191 GLU A CA 1
ATOM 1442 C C . GLU A 1 191 ? 4.542 13.504 -9.215 1.00 95.88 191 GLU A C 1
ATOM 1444 O O . GLU A 1 191 ? 3.948 14.236 -10.005 1.00 95.88 191 GLU A O 1
ATOM 1449 N N . ARG A 1 192 ? 5.069 12.332 -9.581 1.00 96.44 192 ARG A N 1
ATOM 1450 C CA . ARG A 1 192 ? 5.086 11.800 -10.946 1.00 96.44 192 ARG A CA 1
ATOM 1451 C C . ARG A 1 192 ? 4.273 10.517 -11.099 1.00 96.44 192 ARG A C 1
ATOM 1453 O O . ARG A 1 192 ? 4.153 9.987 -12.198 1.00 96.44 192 ARG A O 1
ATOM 1460 N N . THR A 1 193 ? 3.668 10.037 -10.013 1.00 97.12 193 THR A N 1
ATOM 1461 C CA . THR A 1 193 ? 2.836 8.832 -10.020 1.00 97.12 193 THR A CA 1
ATOM 1462 C C . THR A 1 193 ? 1.357 9.216 -9.967 1.00 97.12 193 THR A C 1
ATOM 1464 O O . THR A 1 193 ? 0.933 9.848 -8.997 1.00 97.12 193 THR A O 1
ATOM 1467 N N . PRO A 1 194 ? 0.539 8.833 -10.965 1.00 95.19 194 PRO A N 1
ATOM 1468 C CA . PRO A 1 194 ? -0.886 9.145 -10.962 1.00 95.19 194 PRO A CA 1
ATOM 1469 C C . PRO A 1 194 ? -1.615 8.575 -9.739 1.00 95.19 194 PRO A C 1
ATOM 1471 O O . PRO A 1 194 ? -1.431 7.414 -9.378 1.00 95.19 194 PRO A O 1
ATOM 1474 N N . VAL A 1 195 ? -2.487 9.385 -9.140 1.00 95.44 195 VAL A N 1
ATOM 1475 C CA . VAL A 1 195 ? -3.427 8.959 -8.091 1.00 95.44 195 VAL A CA 1
ATOM 1476 C C . VAL A 1 195 ? -4.732 8.504 -8.740 1.00 95.44 195 VAL A C 1
ATOM 1478 O O . VAL A 1 195 ? -5.202 9.133 -9.687 1.00 95.44 195 VAL A O 1
ATOM 1481 N N . GLY A 1 196 ? -5.319 7.420 -8.234 1.00 94.69 196 GLY A N 1
ATOM 1482 C CA . GLY A 1 196 ? -6.522 6.799 -8.791 1.00 94.69 196 GLY A CA 1
ATOM 1483 C C . GLY A 1 196 ? -6.251 5.386 -9.298 1.00 94.69 196 GLY A C 1
ATOM 1484 O O . GLY A 1 196 ? -6.644 4.427 -8.628 1.00 94.69 196 GLY A O 1
ATOM 1485 N N . PRO A 1 197 ? -5.558 5.240 -10.441 1.00 95.06 197 PRO A N 1
ATOM 1486 C CA . PRO A 1 197 ? -5.270 3.937 -11.025 1.00 95.06 197 PRO A CA 1
ATOM 1487 C C . PRO A 1 197 ? -4.395 3.042 -10.139 1.00 95.06 197 PRO A C 1
ATOM 1489 O O . PRO A 1 197 ? -3.620 3.505 -9.300 1.00 95.06 197 PRO A O 1
ATOM 1492 N N . SER A 1 198 ? -4.498 1.735 -10.364 1.00 95.81 198 SER A N 1
ATOM 1493 C CA . SER A 1 198 ? -3.581 0.731 -9.817 1.00 95.81 198 SER A CA 1
ATOM 1494 C C . SER A 1 198 ? -2.168 0.930 -10.369 1.00 95.81 198 SER A C 1
ATOM 1496 O O . SER A 1 198 ? -1.981 1.139 -11.570 1.00 95.81 198 SER A O 1
ATOM 1498 N N . VAL A 1 199 ? -1.149 0.760 -9.520 1.00 97.19 199 VAL A N 1
ATOM 1499 C CA . VAL A 1 199 ? 0.254 0.751 -9.968 1.00 97.19 199 VAL A CA 1
ATOM 1500 C C . VAL A 1 199 ? 0.733 -0.629 -10.433 1.00 97.19 199 VAL A C 1
ATOM 1502 O O . VAL A 1 199 ? 1.920 -0.833 -10.687 1.00 97.19 199 VAL A O 1
ATOM 1505 N N . GLY A 1 200 ? -0.173 -1.598 -10.578 1.00 97.19 200 GLY A N 1
ATOM 1506 C CA . GLY A 1 200 ? 0.163 -2.956 -11.000 1.00 97.19 200 GLY A CA 1
ATOM 1507 C C . GLY A 1 200 ? 0.819 -3.014 -12.381 1.00 97.19 200 GLY A C 1
ATOM 1508 O O . GLY A 1 200 ? 1.781 -3.756 -12.565 1.00 97.19 200 GLY A O 1
ATOM 1509 N N . ALA A 1 201 ? 0.330 -2.230 -13.349 1.00 96.56 201 ALA A N 1
ATOM 1510 C CA . ALA A 1 201 ? 0.896 -2.183 -14.700 1.00 96.56 201 ALA A CA 1
ATOM 1511 C C . ALA A 1 201 ? 2.339 -1.637 -14.727 1.00 96.56 201 ALA A C 1
ATOM 1513 O O . ALA A 1 201 ? 3.217 -2.363 -15.204 1.00 96.56 201 ALA A O 1
ATOM 1514 N N . PRO A 1 202 ? 2.639 -0.446 -14.165 1.00 97.81 202 PRO A N 1
ATOM 1515 C CA . PRO A 1 202 ? 4.020 0.023 -14.082 1.00 97.81 202 PRO A CA 1
ATOM 1516 C C . PRO A 1 202 ? 4.901 -0.907 -13.237 1.00 97.81 202 PRO A C 1
ATOM 1518 O O . PRO A 1 202 ? 6.055 -1.117 -13.595 1.00 97.81 202 PRO A O 1
ATOM 1521 N N . ALA A 1 203 ? 4.381 -1.541 -12.180 1.00 98.38 203 ALA A N 1
ATOM 1522 C CA . ALA A 1 203 ? 5.140 -2.531 -11.413 1.00 98.38 203 ALA A CA 1
ATOM 1523 C C . ALA A 1 203 ? 5.510 -3.774 -12.244 1.00 98.38 203 ALA A C 1
ATOM 1525 O O . ALA A 1 203 ? 6.646 -4.238 -12.182 1.00 98.38 203 ALA A O 1
ATOM 1526 N N . ALA A 1 204 ? 4.584 -4.307 -13.047 1.00 98.12 204 ALA A N 1
ATOM 1527 C CA . ALA A 1 204 ? 4.863 -5.430 -13.944 1.00 98.12 204 ALA A CA 1
ATOM 1528 C C . ALA A 1 204 ? 5.917 -5.068 -15.002 1.00 98.12 204 ALA A C 1
ATOM 1530 O O . ALA A 1 204 ? 6.860 -5.831 -15.210 1.00 98.12 204 ALA A O 1
ATOM 1531 N N . ALA A 1 205 ? 5.793 -3.885 -15.613 1.00 98.25 205 ALA A N 1
ATOM 1532 C CA . ALA A 1 205 ? 6.772 -3.379 -16.570 1.00 98.25 205 ALA A CA 1
ATOM 1533 C C . ALA A 1 205 ? 8.154 -3.176 -15.926 1.00 98.25 205 ALA A C 1
ATOM 1535 O O . ALA A 1 205 ? 9.169 -3.452 -16.562 1.00 98.25 205 ALA A O 1
ATOM 1536 N N . PHE A 1 206 ? 8.203 -2.731 -14.663 1.00 98.56 206 PHE A N 1
ATOM 1537 C CA . PHE A 1 206 ? 9.461 -2.566 -13.932 1.00 98.56 206 PHE A CA 1
ATOM 1538 C C . PHE A 1 206 ? 10.179 -3.901 -13.780 1.00 98.56 206 PHE A C 1
ATOM 1540 O O . PHE A 1 206 ? 11.364 -3.983 -14.077 1.00 98.56 206 PHE A O 1
ATOM 1547 N N . TRP A 1 207 ? 9.472 -4.955 -13.364 1.00 98.19 207 TRP A N 1
ATOM 1548 C CA . TRP A 1 207 ? 10.101 -6.264 -13.193 1.00 98.19 207 TRP A CA 1
ATOM 1549 C C . TRP A 1 207 ? 10.578 -6.871 -14.500 1.00 98.19 207 TRP A C 1
ATOM 1551 O O . TRP A 1 207 ? 11.601 -7.538 -14.486 1.00 98.19 207 TRP A O 1
ATOM 1561 N N . GLN A 1 208 ? 9.897 -6.612 -15.617 1.00 97.44 208 GLN A N 1
ATOM 1562 C CA . GLN A 1 208 ? 10.401 -7.011 -16.929 1.00 97.44 208 GLN A CA 1
ATOM 1563 C C . GLN A 1 208 ? 11.708 -6.284 -17.270 1.00 97.44 208 GLN A C 1
ATOM 1565 O O . GLN A 1 208 ? 12.702 -6.930 -17.575 1.00 97.44 208 GLN A O 1
ATOM 1570 N N . PHE A 1 209 ? 11.722 -4.955 -17.153 1.00 97.88 209 PHE A N 1
ATOM 1571 C CA . PHE A 1 209 ? 12.922 -4.144 -17.365 1.00 97.88 209 PHE A CA 1
ATOM 1572 C C . PHE A 1 209 ? 14.086 -4.577 -16.461 1.00 97.88 209 PHE A C 1
ATOM 1574 O O . PHE A 1 209 ? 15.214 -4.725 -16.920 1.00 97.88 209 PHE A O 1
ATOM 1581 N N . PHE A 1 210 ? 13.811 -4.805 -15.178 1.00 97.56 210 PHE A N 1
ATOM 1582 C CA . PHE A 1 210 ? 14.826 -5.196 -14.207 1.00 97.56 210 PHE A CA 1
ATOM 1583 C C . PHE A 1 210 ? 15.391 -6.591 -14.504 1.00 97.56 210 PHE A C 1
ATOM 1585 O O . PHE A 1 210 ? 16.591 -6.810 -14.351 1.00 97.56 210 PHE A O 1
ATOM 1592 N N . ASP A 1 211 ? 14.547 -7.513 -14.976 1.00 96.00 211 ASP A N 1
ATOM 1593 C CA . ASP A 1 211 ? 14.976 -8.839 -15.420 1.00 96.00 211 ASP A CA 1
ATOM 1594 C C . ASP A 1 211 ? 15.850 -8.769 -16.678 1.00 96.00 211 ASP A C 1
ATOM 1596 O O . ASP A 1 211 ? 16.873 -9.445 -16.741 1.00 96.00 211 ASP A O 1
ATOM 1600 N N . ASP A 1 212 ? 15.495 -7.913 -17.640 1.00 96.06 212 ASP A N 1
ATOM 1601 C CA . ASP A 1 212 ? 16.253 -7.716 -18.881 1.00 96.06 212 ASP A CA 1
ATOM 1602 C C . ASP A 1 212 ? 17.642 -7.094 -18.621 1.00 96.06 212 ASP A C 1
ATOM 1604 O O . ASP A 1 212 ? 18.628 -7.491 -19.243 1.00 96.06 212 ASP A O 1
ATOM 1608 N N . GLU A 1 213 ? 17.740 -6.146 -17.685 1.00 96.44 213 GLU A N 1
ATOM 1609 C CA . GLU A 1 213 ? 18.992 -5.447 -17.351 1.00 96.44 213 GLU A CA 1
ATOM 1610 C C . GLU A 1 213 ? 19.944 -6.278 -16.483 1.00 96.44 213 GLU A C 1
ATOM 1612 O O . GLU A 1 213 ? 21.165 -6.178 -16.621 1.00 96.44 213 GLU A O 1
ATOM 1617 N N . HIS A 1 214 ? 19.397 -7.066 -15.555 1.00 95.31 214 HIS A N 1
ATOM 1618 C CA . HIS A 1 214 ? 20.186 -7.720 -14.509 1.00 95.31 214 HIS A CA 1
ATOM 1619 C C . HIS A 1 214 ? 20.133 -9.246 -14.536 1.00 95.31 214 HIS A C 1
ATOM 1621 O O . HIS A 1 214 ? 20.878 -9.881 -13.794 1.00 95.31 214 HIS A O 1
ATOM 1627 N N . GLY A 1 215 ? 19.287 -9.849 -15.373 1.00 94.25 215 GLY A N 1
ATOM 1628 C CA . GLY A 1 215 ? 19.150 -11.301 -15.449 1.00 94.25 215 GLY A CA 1
ATOM 1629 C C . GLY A 1 215 ? 18.605 -11.924 -14.165 1.00 94.25 215 GLY A C 1
ATOM 1630 O O . GLY A 1 215 ? 19.010 -13.024 -13.815 1.00 94.25 215 GLY A O 1
ATOM 1631 N N . THR A 1 216 ? 17.705 -11.245 -13.445 1.00 92.62 216 THR A N 1
ATOM 1632 C CA . THR A 1 216 ? 17.248 -11.681 -12.109 1.00 92.62 216 THR A CA 1
ATOM 1633 C C . THR A 1 216 ? 16.412 -12.966 -12.079 1.00 92.62 216 THR A C 1
ATOM 1635 O O . THR A 1 216 ? 16.064 -13.453 -11.002 1.00 92.62 216 THR A O 1
ATOM 1638 N N . HIS A 1 217 ? 16.046 -13.492 -13.247 1.00 89.62 217 HIS A N 1
ATOM 1639 C CA . HIS A 1 217 ? 15.180 -14.644 -13.468 1.00 89.62 217 HIS A CA 1
ATOM 1640 C C . HIS A 1 217 ? 13.820 -14.572 -12.751 1.00 89.62 217 HIS A C 1
ATOM 1642 O O . HIS A 1 217 ? 13.225 -15.602 -12.413 1.00 89.62 217 HIS A O 1
ATOM 1648 N N . VAL A 1 218 ? 13.278 -13.365 -12.551 1.00 91.50 218 VAL A N 1
ATOM 1649 C CA . VAL A 1 218 ? 11.924 -13.187 -11.991 1.00 91.50 218 VAL A CA 1
ATOM 1650 C C . VAL A 1 218 ? 10.880 -13.780 -12.942 1.00 91.50 218 VAL A C 1
ATOM 1652 O O . VAL A 1 218 ? 9.912 -14.424 -12.498 1.00 91.50 218 VAL A O 1
ATOM 1655 N N . GLY A 1 219 ? 11.121 -13.631 -14.248 1.00 91.50 219 GLY A N 1
ATOM 1656 C CA . GLY A 1 219 ? 10.243 -14.086 -15.312 1.00 91.50 219 GLY A CA 1
ATOM 1657 C C . GLY A 1 219 ? 9.038 -13.165 -15.534 1.00 91.50 219 GLY A C 1
ATOM 1658 O O . GLY A 1 219 ? 8.862 -12.161 -14.843 1.00 91.50 219 GLY A O 1
ATOM 1659 N N . PRO A 1 220 ? 8.167 -13.504 -16.500 1.00 94.38 220 PRO A N 1
ATOM 1660 C CA . PRO A 1 220 ? 7.083 -12.624 -16.917 1.00 94.38 220 PRO A CA 1
ATOM 1661 C C . PRO A 1 220 ? 6.041 -12.451 -15.806 1.00 94.38 220 PRO A C 1
ATOM 1663 O O . PRO A 1 220 ? 5.427 -13.422 -15.346 1.00 94.38 220 PRO A O 1
ATOM 1666 N N . LEU A 1 221 ? 5.806 -11.195 -15.426 1.00 96.88 221 LEU A N 1
ATOM 1667 C CA . LEU A 1 221 ? 4.772 -10.785 -14.482 1.00 96.88 221 LEU A CA 1
ATOM 1668 C C . LEU A 1 221 ? 3.684 -9.984 -15.198 1.00 96.88 221 LEU A C 1
ATOM 1670 O O . LEU A 1 221 ? 3.955 -9.203 -16.104 1.00 96.88 221 LEU A O 1
ATOM 1674 N N . THR A 1 222 ? 2.434 -10.166 -14.779 1.00 97.12 222 THR A N 1
ATOM 1675 C CA . THR A 1 222 ? 1.288 -9.420 -15.317 1.00 97.12 222 THR A CA 1
ATOM 1676 C C . THR A 1 222 ? 0.454 -8.820 -14.198 1.00 97.12 222 THR A C 1
ATOM 1678 O O . THR A 1 222 ? 0.252 -9.443 -13.154 1.00 97.12 222 THR A O 1
ATOM 1681 N N . ALA A 1 223 ? -0.048 -7.609 -14.419 1.00 95.44 223 ALA A N 1
ATOM 1682 C CA . ALA A 1 223 ? -0.931 -6.936 -13.479 1.00 95.44 223 ALA A CA 1
ATOM 1683 C C . ALA A 1 223 ? -2.349 -7.546 -13.490 1.00 95.44 223 ALA A C 1
ATOM 1685 O O . ALA A 1 223 ? -2.809 -8.051 -14.525 1.00 95.44 223 ALA A O 1
ATOM 1686 N N . PRO A 1 224 ? -3.085 -7.494 -12.366 1.00 89.44 224 PRO A N 1
ATOM 1687 C CA . PRO A 1 224 ? -4.527 -7.698 -12.389 1.00 89.44 224 PRO A CA 1
ATOM 1688 C C . PRO A 1 224 ? -5.210 -6.583 -13.197 1.00 89.44 224 PRO A C 1
ATOM 1690 O O . PRO A 1 224 ? -4.648 -5.512 -13.411 1.00 89.44 224 PRO A O 1
ATOM 1693 N N . ARG A 1 225 ? -6.442 -6.834 -13.658 1.00 85.19 225 ARG A N 1
ATOM 1694 C CA . ARG A 1 225 ? -7.249 -5.776 -14.280 1.00 85.19 225 ARG A CA 1
ATOM 1695 C C . ARG A 1 225 ? -7.597 -4.732 -13.228 1.00 85.19 225 ARG A C 1
ATOM 1697 O O . ARG A 1 225 ? -8.023 -5.103 -12.135 1.00 85.19 225 ARG A O 1
ATOM 1704 N N . ASP A 1 226 ? -7.463 -3.466 -13.594 1.00 83.19 226 ASP A N 1
ATOM 1705 C CA . ASP A 1 226 ? -7.869 -2.369 -12.730 1.00 83.19 226 ASP A CA 1
ATOM 1706 C C . ASP A 1 226 ? -9.402 -2.268 -12.664 1.00 83.19 226 ASP A C 1
ATOM 1708 O O . ASP A 1 226 ? -10.100 -2.435 -13.666 1.00 83.19 226 ASP A O 1
ATOM 1712 N N . VAL A 1 227 ? -9.915 -2.029 -11.460 1.00 78.69 227 VAL A N 1
ATOM 1713 C CA . VAL A 1 227 ? -11.342 -1.848 -11.150 1.00 78.69 227 VAL A CA 1
ATOM 1714 C C . VAL A 1 227 ? -11.635 -0.452 -10.585 1.00 78.69 227 VAL A C 1
ATOM 1716 O O . VAL A 1 227 ? -12.761 -0.199 -10.168 1.00 78.69 227 VAL A O 1
ATOM 1719 N N . SER A 1 228 ? -10.639 0.445 -10.558 1.00 69.00 228 SER A N 1
ATOM 1720 C CA . SER A 1 228 ? -10.757 1.832 -10.076 1.00 69.00 228 SER A CA 1
ATOM 1721 C C . SER A 1 228 ? -11.581 2.745 -10.993 1.00 69.00 228 SER A C 1
ATOM 1723 O O . SER A 1 228 ? -11.993 3.817 -10.564 1.00 69.00 228 SER A O 1
ATOM 1725 N N . VAL A 1 229 ? -11.864 2.322 -12.230 1.00 53.38 229 VAL A N 1
ATOM 1726 C CA . VAL A 1 229 ? -12.558 3.139 -13.233 1.00 53.38 229 VAL A CA 1
ATOM 1727 C C . VAL A 1 229 ? -13.945 2.564 -13.535 1.00 53.38 229 VAL A C 1
ATOM 1729 O O . VAL A 1 229 ? -14.073 1.481 -14.114 1.00 53.38 229 VAL A O 1
ATOM 1732 N N . ARG A 1 230 ? -14.986 3.316 -13.167 1.00 47.84 230 ARG A N 1
ATOM 1733 C CA . ARG A 1 230 ? -16.282 3.335 -13.855 1.00 47.84 230 ARG A CA 1
ATOM 1734 C C . ARG A 1 230 ? -16.564 4.749 -14.328 1.00 47.84 230 ARG A C 1
ATOM 1736 O O . ARG A 1 230 ? -16.307 5.676 -13.532 1.00 47.84 230 ARG A O 1
#